Protein AF-A0AAX3SGS7-F1 (afdb_monomer_lite)

Structure (mmCIF, N/CA/C/O backbone):
data_AF-A0AAX3SGS7-F1
#
_entry.id   AF-A0AAX3SGS7-F1
#
loop_
_atom_site.group_PDB
_atom_site.id
_atom_site.type_symbol
_atom_site.label_atom_id
_atom_site.label_alt_id
_atom_site.label_comp_id
_atom_site.label_asym_id
_atom_site.label_entity_id
_atom_site.label_seq_id
_atom_site.pdbx_PDB_ins_code
_atom_site.Cartn_x
_atom_site.Cartn_y
_atom_site.Cartn_z
_atom_site.occupancy
_atom_site.B_iso_or_equiv
_atom_site.auth_seq_id
_atom_site.auth_comp_id
_atom_site.auth_asym_id
_atom_site.auth_atom_id
_atom_site.pdbx_PDB_model_num
ATOM 1 N N . MET A 1 1 ? 0.327 -8.317 27.142 1.00 93.19 1 MET A N 1
ATOM 2 C CA . MET A 1 1 ? 0.157 -9.454 26.222 1.00 93.19 1 MET A CA 1
ATOM 3 C C . MET A 1 1 ? -1.327 -9.717 26.013 1.00 93.19 1 MET A C 1
ATOM 5 O O . MET A 1 1 ? -2.068 -9.677 26.991 1.00 93.19 1 MET A O 1
ATOM 9 N N . LEU A 1 2 ? -1.772 -9.932 24.774 1.00 95.19 2 LEU A N 1
ATOM 10 C CA . LEU A 1 2 ? -3.127 -10.397 24.475 1.00 95.19 2 LEU A CA 1
ATOM 11 C C . LEU A 1 2 ? -3.273 -11.885 24.797 1.00 95.19 2 LEU A C 1
ATOM 13 O O . LEU A 1 2 ? -2.356 -12.669 24.582 1.00 95.19 2 LEU A O 1
ATOM 17 N N . THR A 1 3 ? -4.451 -12.265 25.277 1.00 96.00 3 THR A N 1
ATOM 18 C CA . THR A 1 3 ? -4.826 -13.665 25.531 1.00 96.00 3 THR A CA 1
ATOM 19 C C . THR A 1 3 ? -5.846 -14.197 24.522 1.00 96.00 3 THR A C 1
ATOM 21 O O . THR A 1 3 ? -6.147 -15.385 24.538 1.00 96.00 3 THR A O 1
ATOM 24 N N . ALA A 1 4 ? -6.357 -13.333 23.641 1.00 94.88 4 ALA A N 1
ATOM 25 C CA . ALA A 1 4 ? -7.251 -13.654 22.535 1.00 94.88 4 ALA A CA 1
ATOM 26 C C . ALA A 1 4 ? -7.107 -12.599 21.423 1.00 94.88 4 ALA A C 1
ATOM 28 O O . ALA A 1 4 ? -6.619 -11.490 21.673 1.00 94.88 4 ALA A O 1
ATOM 29 N N . ALA A 1 5 ? -7.574 -12.925 20.214 1.00 93.38 5 ALA A N 1
ATOM 30 C CA . ALA A 1 5 ? -7.640 -11.974 19.108 1.00 93.38 5 ALA A CA 1
ATOM 31 C C . ALA A 1 5 ? -8.484 -10.743 19.479 1.00 93.38 5 ALA A C 1
ATOM 33 O O . ALA A 1 5 ? -9.461 -10.838 20.227 1.00 93.38 5 ALA A O 1
ATOM 34 N N . ARG A 1 6 ? -8.109 -9.574 18.951 1.00 97.81 6 ARG A N 1
ATOM 35 C CA . ARG A 1 6 ? -8.775 -8.303 19.251 1.00 97.81 6 ARG A CA 1
ATOM 36 C C . ARG A 1 6 ? -9.123 -7.561 17.972 1.00 97.81 6 ARG A C 1
ATOM 38 O O . ARG A 1 6 ? -8.292 -7.462 17.075 1.00 97.81 6 ARG A O 1
ATOM 45 N N . THR A 1 7 ? -10.327 -6.999 17.947 1.00 98.62 7 THR A N 1
ATOM 46 C CA . THR A 1 7 ? -10.784 -6.114 16.877 1.00 98.62 7 THR A CA 1
ATOM 47 C C . THR A 1 7 ? -10.984 -4.712 17.429 1.00 98.62 7 THR A C 1
ATOM 49 O O . THR A 1 7 ? -11.647 -4.543 18.452 1.00 98.62 7 THR A O 1
ATOM 52 N N . TYR A 1 8 ? -10.410 -3.727 16.747 1.00 98.75 8 TYR A N 1
ATOM 53 C CA . TYR A 1 8 ? -10.694 -2.314 16.930 1.00 98.75 8 TYR A CA 1
ATOM 54 C C . TYR A 1 8 ? -11.493 -1.795 15.737 1.00 98.75 8 TYR A C 1
ATOM 56 O O . TYR A 1 8 ? -11.228 -2.171 14.599 1.00 98.75 8 TYR A O 1
ATOM 64 N N . TYR A 1 9 ? -12.458 -0.924 15.996 1.00 98.88 9 TYR A N 1
ATOM 65 C CA . TYR A 1 9 ? -13.290 -0.288 14.985 1.00 98.88 9 TYR A CA 1
ATOM 66 C C . TYR A 1 9 ? -12.895 1.176 14.834 1.00 98.88 9 TYR A C 1
ATOM 68 O O . TYR A 1 9 ? -12.703 1.873 15.837 1.00 98.88 9 TYR A O 1
ATOM 76 N N . VAL A 1 10 ? -12.821 1.644 13.589 1.00 98.88 10 VAL A N 1
ATOM 77 C CA . VAL A 1 10 ? -12.605 3.057 13.255 1.00 98.88 10 VAL A CA 1
ATOM 78 C C . VAL A 1 10 ? -13.753 3.530 12.386 1.00 98.88 10 VAL A C 1
ATOM 80 O O . VAL A 1 10 ? -14.078 2.900 11.379 1.00 98.88 10 VAL A O 1
ATOM 83 N N . ARG A 1 11 ? -14.370 4.649 12.751 1.00 98.75 11 ARG A N 1
ATOM 84 C CA . ARG A 1 11 ? -15.503 5.234 12.031 1.00 98.75 11 ARG A CA 1
ATOM 85 C C . ARG A 1 11 ? -15.343 6.743 11.950 1.00 98.75 11 ARG A C 1
ATOM 87 O O . ARG A 1 11 ? -14.922 7.373 12.914 1.00 98.75 11 ARG A O 1
ATOM 94 N N . THR A 1 12 ? -15.748 7.338 10.836 1.00 98.44 12 THR A N 1
ATOM 95 C CA . THR A 1 12 ? -15.698 8.798 10.641 1.00 98.44 12 THR A CA 1
ATOM 96 C C . THR A 1 12 ? -16.608 9.569 11.609 1.00 98.44 12 THR A C 1
ATOM 98 O O . THR A 1 12 ? -16.324 10.723 11.933 1.00 98.44 12 THR A O 1
ATOM 101 N N . ASP A 1 13 ? -17.658 8.919 12.121 1.00 98.38 13 ASP A N 1
ATOM 102 C CA . ASP A 1 13 ? -18.579 9.417 13.153 1.00 98.38 13 ASP A CA 1
ATOM 103 C C . ASP A 1 13 ? -18.180 9.019 14.593 1.00 98.38 13 ASP A C 1
ATOM 105 O O . ASP A 1 13 ? -18.944 9.257 15.528 1.00 98.38 13 ASP A O 1
ATOM 109 N N . GLY A 1 14 ? -17.002 8.408 14.782 1.00 98.44 14 GLY A N 1
ATOM 110 C CA . GLY A 1 14 ? -16.474 7.987 16.082 1.00 98.44 14 GLY A CA 1
ATOM 111 C C . GLY A 1 14 ? -15.819 9.108 16.901 1.00 98.44 14 GLY A C 1
ATOM 112 O O . GLY A 1 14 ? -15.871 10.292 16.556 1.00 98.44 14 GLY A O 1
ATOM 113 N N . SER A 1 15 ? -15.134 8.723 17.983 1.00 98.62 15 SER A N 1
ATOM 114 C CA . SER A 1 15 ? -14.320 9.619 18.819 1.00 98.62 15 SER A CA 1
ATOM 115 C C . SER A 1 15 ? -13.035 8.932 19.280 1.00 98.62 15 SER A C 1
ATOM 117 O O . SER A 1 15 ? -13.053 7.774 19.688 1.00 98.62 15 SER A O 1
ATOM 119 N N . ASP A 1 16 ? -11.918 9.658 19.311 1.00 98.56 16 ASP A N 1
ATOM 120 C CA . ASP A 1 16 ? -10.636 9.131 19.809 1.00 98.56 16 ASP A CA 1
ATOM 121 C C . ASP A 1 16 ? -10.580 8.991 21.340 1.00 98.56 16 ASP A C 1
ATOM 123 O O . ASP A 1 16 ? -9.649 8.386 21.884 1.00 98.56 16 ASP A O 1
ATOM 127 N N . SER A 1 17 ? -11.612 9.493 22.027 1.00 98.25 17 SER A N 1
ATOM 128 C CA . SER A 1 17 ? -11.883 9.214 23.439 1.00 98.25 17 SER A CA 1
ATOM 129 C C . SER A 1 17 ? -12.552 7.855 23.677 1.00 98.25 17 SER A C 1
ATOM 131 O O . SER A 1 17 ? -12.667 7.440 24.828 1.00 98.25 17 SER A O 1
ATOM 133 N N . ASN A 1 18 ? -13.034 7.178 22.629 1.00 98.62 18 ASN A N 1
ATOM 134 C CA . ASN A 1 18 ? -13.674 5.870 22.753 1.00 98.62 18 ASN A CA 1
ATOM 135 C C . ASN A 1 18 ? -12.634 4.761 22.967 1.00 98.62 18 ASN A C 1
ATOM 137 O O . ASN A 1 18 ? -11.428 4.973 22.878 1.00 98.62 18 ASN A O 1
ATOM 141 N N . THR A 1 19 ? -13.103 3.544 23.242 1.00 98.19 19 THR A N 1
ATOM 142 C CA . THR A 1 19 ? -12.228 2.373 23.430 1.00 98.19 19 THR A CA 1
ATOM 143 C C . THR A 1 19 ? -11.854 1.679 22.121 1.00 98.19 19 THR A C 1
ATOM 145 O O . THR A 1 19 ? -10.936 0.859 22.105 1.00 98.19 19 THR A O 1
ATOM 148 N N . GLY A 1 20 ? -12.596 1.948 21.045 1.00 98.50 20 GLY A N 1
ATOM 149 C CA . GLY A 1 20 ? -12.478 1.265 19.762 1.00 98.50 20 GLY A CA 1
ATOM 150 C C . GLY A 1 20 ? -13.051 -0.150 19.747 1.00 98.50 20 GLY A C 1
ATOM 151 O O . GLY A 1 20 ? -12.922 -0.823 18.737 1.00 98.50 20 GLY A O 1
ATOM 152 N N . LEU A 1 21 ? -13.657 -0.642 20.832 1.00 98.25 21 LEU A N 1
ATOM 153 C CA . LEU A 1 21 ? -14.044 -2.058 20.962 1.00 98.25 21 LEU A CA 1
ATOM 154 C C . LEU A 1 21 ? -15.476 -2.369 20.499 1.00 98.25 21 LEU A C 1
ATOM 156 O O . LEU A 1 21 ? -15.902 -3.520 20.562 1.00 98.25 21 LEU A O 1
ATOM 160 N N . SER A 1 22 ? -16.225 -1.368 20.033 1.00 98.44 22 SER A N 1
ATOM 161 C CA . SER A 1 22 ? -17.587 -1.544 19.520 1.00 98.44 22 SER A CA 1
ATOM 162 C C . SER A 1 22 ? -17.783 -0.790 18.207 1.00 98.44 22 SER A C 1
ATOM 164 O O . SER A 1 22 ? -17.313 0.338 18.058 1.00 98.44 22 SER A O 1
ATOM 166 N N . ASN A 1 23 ? -18.489 -1.408 17.257 1.00 98.38 23 ASN A N 1
ATOM 167 C CA . ASN A 1 23 ? -18.774 -0.836 15.940 1.00 98.38 23 ASN A CA 1
ATOM 168 C C . ASN A 1 23 ? -19.968 0.131 15.984 1.00 98.38 23 ASN A C 1
ATOM 170 O O . ASN A 1 23 ? -21.005 -0.095 15.363 1.00 98.38 23 ASN A O 1
ATOM 174 N N . THR A 1 24 ? -19.839 1.203 16.756 1.00 98.50 24 THR A N 1
ATOM 175 C CA . THR A 1 24 ? -20.840 2.269 16.870 1.00 98.50 24 THR A CA 1
ATOM 176 C C . THR A 1 24 ? -20.137 3.618 16.976 1.00 98.50 24 THR A C 1
ATOM 178 O O . THR A 1 24 ? -18.969 3.674 17.361 1.00 98.50 24 THR A O 1
ATOM 181 N N . ALA A 1 25 ? -20.837 4.719 16.690 1.00 98.31 25 ALA A N 1
ATOM 182 C CA . ALA A 1 25 ? -20.293 6.072 16.868 1.00 98.31 25 ALA A CA 1
ATOM 183 C C . ALA A 1 25 ? -19.775 6.316 18.306 1.00 98.31 25 ALA A C 1
ATOM 185 O O . ALA A 1 25 ? -18.718 6.903 18.514 1.00 98.31 25 ALA A O 1
ATOM 186 N N . GLY A 1 26 ? -20.477 5.788 19.318 1.00 98.31 26 GLY A N 1
ATOM 187 C CA . GLY A 1 26 ? -20.069 5.884 20.726 1.00 98.31 26 GLY A CA 1
ATOM 188 C C . GLY A 1 26 ? -18.992 4.882 21.167 1.00 98.31 26 GLY A C 1
ATOM 189 O O . GLY A 1 26 ? -18.587 4.909 22.325 1.00 98.31 26 GLY A O 1
ATOM 190 N N . GLY A 1 27 ? -18.558 3.970 20.291 1.00 98.25 27 GLY A N 1
ATOM 191 C CA . GLY A 1 27 ? -17.635 2.883 20.629 1.00 98.25 27 GLY A CA 1
ATOM 192 C C . GLY A 1 27 ? -16.352 2.840 19.802 1.00 98.25 27 GLY A C 1
ATOM 193 O O . GLY A 1 27 ? -15.327 2.385 20.309 1.00 98.25 27 GLY A O 1
ATOM 194 N N . ALA A 1 28 ? -16.387 3.317 18.559 1.00 98.81 28 ALA A N 1
ATOM 195 C CA . ALA A 1 28 ? -15.273 3.266 17.618 1.00 98.81 28 ALA A CA 1
ATOM 196 C C . ALA A 1 28 ? -14.327 4.463 17.774 1.00 98.81 28 ALA A C 1
ATOM 198 O O . ALA A 1 28 ? -14.763 5.560 18.132 1.00 98.81 28 ALA A O 1
ATOM 199 N N . PHE A 1 29 ? -13.050 4.272 17.447 1.00 98.88 29 PHE A N 1
ATOM 200 C CA . PHE A 1 29 ? -12.126 5.394 17.272 1.00 98.88 29 PHE A CA 1
ATOM 201 C C . PHE A 1 29 ? -12.530 6.242 16.067 1.00 98.88 29 PHE A C 1
ATOM 203 O O . PHE A 1 29 ? -13.192 5.746 15.150 1.00 98.88 29 PHE A O 1
ATOM 210 N N . LYS A 1 30 ? -12.117 7.511 16.055 1.00 98.62 30 LYS A N 1
ATOM 211 C CA . LYS A 1 30 ? -12.349 8.397 14.913 1.00 98.62 30 LYS A CA 1
ATOM 212 C C . LYS A 1 30 ? -11.231 8.292 13.882 1.00 98.62 30 LYS A C 1
ATOM 214 O O . LYS A 1 30 ? -11.509 8.301 12.686 1.00 98.62 30 LYS A O 1
ATOM 219 N N . THR A 1 31 ? -9.987 8.206 14.346 1.00 98.56 31 THR A N 1
ATOM 220 C CA . THR A 1 31 ? -8.793 8.300 13.498 1.00 98.56 31 THR A CA 1
ATOM 221 C C . THR A 1 31 ? -8.029 6.979 13.409 1.00 98.56 31 THR A C 1
ATOM 223 O O . THR A 1 31 ? -8.005 6.165 14.339 1.00 98.56 31 THR A O 1
ATOM 226 N N . LEU A 1 32 ? -7.378 6.764 12.266 1.00 98.56 32 LEU A N 1
ATOM 227 C CA . LEU A 1 32 ? -6.428 5.679 12.031 1.00 98.56 32 LEU A CA 1
ATOM 228 C C . LEU A 1 32 ? -5.188 5.855 12.917 1.00 98.56 32 LEU A C 1
ATOM 230 O O . LEU A 1 32 ? -4.691 4.879 13.486 1.00 98.56 32 LEU A O 1
ATOM 234 N N . GLN A 1 33 ? -4.721 7.097 13.085 1.00 98.12 33 GLN A N 1
ATOM 235 C CA . GLN A 1 33 ? -3.571 7.396 13.940 1.00 98.12 33 GLN A CA 1
ATOM 236 C C . GLN A 1 33 ? -3.828 6.994 15.397 1.00 98.12 33 GLN A C 1
ATOM 238 O O . GLN A 1 33 ? -2.957 6.389 16.028 1.00 98.12 33 GLN A O 1
ATOM 243 N N . ARG A 1 34 ? -5.037 7.238 15.921 1.00 98.44 34 ARG A N 1
ATOM 244 C CA . ARG A 1 34 ? -5.393 6.825 17.282 1.00 98.44 34 ARG A CA 1
ATOM 245 C C . ARG A 1 34 ? -5.301 5.316 17.472 1.00 98.44 34 ARG A C 1
ATOM 247 O O . ARG A 1 34 ? -4.827 4.852 18.509 1.00 98.44 34 ARG A O 1
ATOM 254 N N . VAL A 1 35 ? -5.714 4.534 16.476 1.00 97.81 35 VAL A N 1
ATOM 255 C CA . VAL A 1 35 ? -5.548 3.077 16.526 1.00 97.81 35 VAL A CA 1
ATOM 256 C C . VAL A 1 35 ? -4.079 2.690 16.593 1.00 97.81 35 VAL A C 1
ATOM 258 O O . VAL A 1 35 ? -3.728 1.852 17.420 1.00 97.81 35 VAL A O 1
ATOM 261 N N . ALA A 1 36 ? -3.218 3.291 15.769 1.00 98.12 36 ALA A N 1
ATOM 262 C CA . ALA A 1 36 ? -1.788 2.994 15.802 1.00 98.12 36 ALA A CA 1
ATOM 263 C C . ALA A 1 36 ? -1.186 3.259 17.194 1.00 98.12 36 ALA A C 1
ATOM 265 O O . ALA A 1 36 ? -0.490 2.396 17.726 1.00 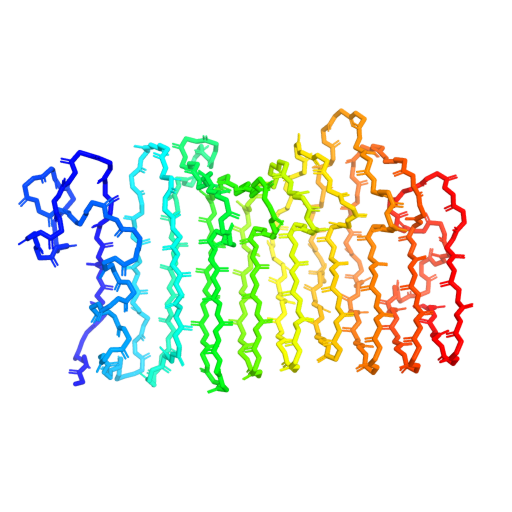98.12 36 ALA A O 1
ATOM 266 N N . GLU A 1 37 ? -1.525 4.380 17.834 1.00 98.19 37 GLU A N 1
ATOM 267 C CA . GLU A 1 37 ? -1.076 4.715 19.197 1.00 98.19 37 GLU A CA 1
ATOM 268 C C . GLU A 1 37 ? -1.497 3.684 20.250 1.00 98.19 37 GLU A C 1
ATOM 270 O O . GLU A 1 37 ? -0.738 3.398 21.175 1.00 98.19 37 GLU A O 1
ATOM 275 N N . ILE A 1 38 ? -2.702 3.122 20.117 1.00 97.81 38 ILE A N 1
ATOM 276 C CA . ILE A 1 38 ? -3.226 2.103 21.034 1.00 97.81 38 ILE A CA 1
ATOM 277 C C . ILE A 1 38 ? -2.617 0.729 20.758 1.00 97.81 38 ILE A C 1
ATOM 279 O O . ILE A 1 38 ? -2.347 -0.021 21.693 1.00 97.81 38 ILE A O 1
ATOM 283 N N . VAL A 1 39 ? -2.402 0.391 19.489 1.00 97.25 39 VAL A N 1
ATOM 284 C CA . VAL A 1 39 ? -1.954 -0.935 19.054 1.00 97.25 39 VAL A CA 1
ATOM 285 C C . VAL A 1 39 ? -0.453 -1.124 19.241 1.00 97.25 39 VAL A C 1
ATOM 287 O O . VAL A 1 39 ? -0.036 -2.147 19.778 1.00 97.25 39 VAL A O 1
ATOM 290 N N . VAL A 1 40 ? 0.361 -0.139 18.860 1.00 97.44 40 VAL A N 1
ATOM 291 C CA . VAL A 1 40 ? 1.831 -0.193 18.925 1.00 97.44 40 VAL A CA 1
ATOM 292 C C . VAL A 1 40 ? 2.389 -0.659 20.284 1.00 97.44 40 VAL A C 1
ATOM 294 O O . VAL A 1 40 ? 3.312 -1.473 20.277 1.00 97.44 40 VAL A O 1
ATOM 297 N N . PRO A 1 41 ? 1.904 -0.208 21.459 1.00 97.06 41 PRO A N 1
ATOM 298 C CA . PRO A 1 41 ? 2.450 -0.648 22.747 1.00 97.06 41 PRO A CA 1
ATOM 299 C C . PRO A 1 41 ? 2.010 -2.056 23.189 1.00 97.06 41 PRO A C 1
ATOM 301 O O . PRO A 1 41 ? 2.540 -2.560 24.181 1.00 97.06 41 PRO A O 1
ATOM 304 N N . ILE A 1 42 ? 1.061 -2.700 22.505 1.00 97.19 42 ILE A N 1
ATOM 305 C CA . ILE A 1 42 ? 0.528 -4.009 22.902 1.00 97.19 42 ILE A CA 1
ATOM 306 C C . ILE A 1 42 ? 1.502 -5.123 22.490 1.00 97.19 42 ILE A C 1
ATOM 308 O O . ILE A 1 42 ? 2.012 -5.148 21.377 1.00 97.19 42 ILE A O 1
ATOM 312 N N . ASP A 1 43 ? 1.718 -6.089 23.382 1.00 97.31 43 ASP A N 1
ATOM 313 C CA . ASP A 1 43 ? 2.245 -7.410 23.018 1.00 97.31 43 ASP A CA 1
ATOM 314 C C . ASP A 1 43 ? 1.088 -8.286 22.534 1.00 97.31 43 ASP A C 1
ATOM 316 O O . ASP A 1 43 ? 0.142 -8.527 23.294 1.00 97.31 43 ASP A O 1
ATOM 320 N N . PHE A 1 44 ? 1.133 -8.729 21.281 1.00 96.50 44 PHE A N 1
ATOM 321 C CA . PHE A 1 44 ? 0.003 -9.384 20.635 1.00 96.50 44 PHE A CA 1
ATOM 322 C C . PHE A 1 44 ? -0.093 -10.862 21.022 1.00 96.50 44 PHE A C 1
ATOM 324 O O . PHE A 1 44 ? -1.111 -11.476 20.725 1.00 96.50 44 PHE A O 1
ATOM 331 N N . GLY A 1 45 ? 0.904 -11.440 21.707 1.00 96.44 45 GLY A N 1
ATOM 332 C CA . GLY A 1 45 ? 0.831 -12.809 22.233 1.00 96.44 45 GLY A CA 1
ATOM 333 C C . GLY A 1 45 ? 0.601 -13.893 21.170 1.00 96.44 45 GLY A C 1
ATOM 334 O O . GLY A 1 45 ? -0.040 -14.898 21.453 1.00 96.44 45 GLY A O 1
ATOM 335 N N . GLY A 1 46 ? 1.065 -13.674 19.939 1.00 95.81 46 GLY A N 1
ATOM 336 C CA . GLY A 1 46 ? 0.849 -14.544 18.778 1.00 95.81 46 GLY A CA 1
ATOM 337 C C . GLY A 1 46 ? -0.420 -14.233 17.978 1.00 95.81 46 GLY A C 1
ATOM 338 O O . GLY A 1 46 ? -0.617 -14.799 16.903 1.00 95.81 46 GLY A O 1
ATOM 339 N N . TYR A 1 47 ? -1.283 -13.338 18.463 1.00 97.69 47 TYR A N 1
ATOM 340 C CA . TYR A 1 47 ? -2.546 -13.007 17.811 1.00 97.69 47 TYR A CA 1
ATOM 341 C C . TYR A 1 47 ? -2.401 -11.913 16.746 1.00 97.69 47 TYR A C 1
ATOM 343 O O . TYR A 1 47 ? -1.466 -11.113 16.730 1.00 97.69 47 TYR A O 1
ATOM 351 N N . THR A 1 48 ? -3.387 -11.854 15.852 1.00 97.25 48 THR A N 1
ATOM 352 C CA . THR A 1 48 ? -3.576 -10.720 14.940 1.00 97.25 48 THR A CA 1
ATOM 353 C C . THR A 1 48 ? -4.536 -9.717 15.569 1.00 97.25 48 THR A C 1
ATOM 355 O O . THR A 1 48 ? -5.612 -10.098 16.041 1.00 97.25 48 THR A O 1
ATOM 358 N N . ILE A 1 49 ? -4.168 -8.435 15.552 1.00 98.50 49 ILE A N 1
ATOM 359 C CA . ILE A 1 49 ? -5.102 -7.346 15.847 1.00 98.50 49 ILE A CA 1
ATOM 360 C C . ILE A 1 49 ? -5.770 -6.924 14.541 1.00 98.50 49 ILE A C 1
ATOM 362 O O . ILE A 1 49 ? -5.090 -6.546 13.588 1.00 98.50 49 ILE A O 1
ATOM 366 N N . THR A 1 50 ? -7.098 -6.973 14.511 1.00 98.75 50 THR A N 1
ATOM 367 C CA . THR A 1 50 ? -7.899 -6.502 13.376 1.00 98.75 50 THR A CA 1
ATOM 368 C C . THR A 1 50 ? -8.328 -5.058 13.611 1.00 98.75 50 THR A C 1
ATOM 370 O O . THR A 1 50 ? -8.781 -4.711 14.698 1.00 98.75 50 THR A O 1
ATOM 373 N N . VAL A 1 51 ? -8.203 -4.213 12.596 1.00 98.81 51 VAL A N 1
ATOM 374 C CA . VAL A 1 51 ? -8.682 -2.832 12.570 1.00 98.81 51 VAL A CA 1
ATOM 375 C C . VAL A 1 51 ? -9.738 -2.749 11.477 1.00 98.81 51 VAL A C 1
ATOM 377 O O . VAL A 1 51 ? -9.412 -2.685 10.294 1.00 98.81 51 VAL A O 1
ATOM 380 N N . GLN A 1 52 ? -11.006 -2.802 11.870 1.00 98.88 52 GLN A N 1
ATOM 381 C CA . GLN A 1 52 ? -12.135 -2.743 10.952 1.00 98.88 52 GLN A CA 1
ATOM 382 C C . GLN A 1 52 ? -12.530 -1.286 10.713 1.00 98.88 52 GLN A C 1
ATOM 384 O O . GLN A 1 52 ? -12.947 -0.581 11.637 1.00 98.88 52 GLN A O 1
ATOM 389 N N . LEU A 1 53 ? -12.431 -0.850 9.463 1.00 98.88 53 LEU A N 1
ATOM 390 C CA . LEU A 1 53 ? -12.894 0.459 9.025 1.00 98.88 53 LEU A CA 1
ATOM 391 C C . LEU A 1 53 ? -14.359 0.354 8.595 1.00 98.88 53 LEU A C 1
ATOM 393 O O . LEU A 1 53 ? -14.749 -0.617 7.940 1.00 98.88 53 LEU A O 1
ATOM 397 N N . ALA A 1 54 ? -15.173 1.329 8.987 1.00 98.75 54 ALA A N 1
ATOM 398 C CA . ALA A 1 54 ? -16.504 1.506 8.419 1.00 98.75 54 ALA A CA 1
ATOM 399 C C . ALA A 1 54 ? -16.437 2.311 7.116 1.00 98.75 54 ALA A C 1
ATOM 401 O O . ALA A 1 54 ? -15.438 2.964 6.820 1.00 98.75 54 ALA A O 1
ATOM 402 N N . ASP A 1 55 ? -17.525 2.282 6.353 1.00 98.81 55 ASP A N 1
ATOM 403 C CA . ASP A 1 55 ? -17.666 3.113 5.161 1.00 98.81 55 ASP A CA 1
ATOM 404 C C . ASP A 1 55 ? -17.494 4.597 5.520 1.00 98.81 55 ASP A C 1
ATOM 406 O O . ASP A 1 55 ? -18.065 5.106 6.491 1.00 98.81 55 ASP A O 1
ATOM 410 N N . GLY A 1 56 ? -16.685 5.293 4.730 1.00 98.62 56 GLY A N 1
ATOM 411 C CA . GLY A 1 56 ? -16.322 6.677 4.966 1.00 98.62 56 GLY A CA 1
ATOM 412 C C . GLY A 1 56 ? -15.013 7.073 4.294 1.00 98.62 56 GLY A C 1
ATOM 413 O O . GLY A 1 56 ? -14.243 6.241 3.808 1.00 98.62 56 GLY A O 1
ATOM 414 N N . THR A 1 57 ? -14.765 8.380 4.304 1.00 98.69 57 THR A N 1
ATOM 415 C CA . THR A 1 57 ? -13.507 8.971 3.847 1.00 98.69 57 THR A CA 1
ATOM 416 C C . THR A 1 57 ? -12.679 9.393 5.053 1.00 98.69 57 THR A C 1
ATOM 418 O O . THR A 1 57 ? -13.058 10.304 5.789 1.00 98.69 57 THR A O 1
ATOM 421 N N . TYR A 1 58 ? -11.540 8.738 5.234 1.00 98.81 58 TYR A N 1
ATOM 422 C CA . TYR A 1 58 ? -10.549 9.012 6.265 1.00 98.81 58 TYR A CA 1
ATOM 423 C C . TYR A 1 58 ? -9.472 9.924 5.685 1.00 98.81 58 TYR A C 1
ATOM 425 O O . TYR A 1 58 ? -8.846 9.596 4.676 1.00 98.81 58 TYR A O 1
ATOM 433 N N . THR A 1 59 ? -9.276 11.088 6.300 1.00 98.38 59 THR A N 1
ATOM 434 C CA . THR A 1 59 ? -8.321 12.105 5.825 1.00 98.38 59 THR A CA 1
ATOM 435 C C . THR A 1 59 ? -7.005 12.114 6.598 1.00 98.38 59 THR A C 1
ATOM 437 O O . THR A 1 59 ? -6.134 12.948 6.350 1.00 98.38 59 THR A O 1
ATOM 440 N N . ASP A 1 60 ? -6.854 11.199 7.549 1.00 98.31 60 ASP A N 1
ATOM 441 C CA . ASP A 1 60 ? -5.645 10.982 8.326 1.00 98.31 60 ASP A CA 1
ATOM 442 C C . ASP A 1 60 ? -4.865 9.751 7.830 1.00 98.31 60 ASP A C 1
ATOM 444 O O . ASP A 1 60 ? -5.214 9.115 6.835 1.00 98.31 60 ASP A O 1
ATOM 448 N N . SER A 1 61 ? -3.755 9.461 8.502 1.00 98.12 61 SER A N 1
ATOM 449 C CA . SER A 1 61 ? -2.836 8.368 8.174 1.00 98.12 61 SER A CA 1
ATOM 450 C C . SER A 1 61 ? -2.522 7.559 9.423 1.00 98.12 61 SER A C 1
ATOM 452 O O . SER A 1 61 ? -2.769 8.031 10.530 1.00 98.12 61 SER A O 1
ATOM 454 N N . ALA A 1 62 ? -1.936 6.373 9.262 1.00 98.50 62 ALA A N 1
ATOM 455 C CA . ALA A 1 62 ? -1.391 5.616 10.384 1.00 98.50 62 ALA A CA 1
ATOM 456 C C . ALA A 1 62 ? 0.054 5.184 10.141 1.00 98.50 62 ALA A C 1
ATOM 458 O O . ALA A 1 62 ? 0.412 4.709 9.059 1.00 98.50 62 ALA A O 1
ATOM 459 N N . VAL A 1 63 ? 0.866 5.287 11.195 1.00 98.56 63 VAL A N 1
ATOM 460 C CA . VAL A 1 63 ? 2.236 4.769 11.232 1.00 98.56 63 VAL A CA 1
ATOM 461 C C . VAL A 1 63 ? 2.351 3.713 12.325 1.00 98.56 63 VAL A C 1
ATOM 463 O O . VAL A 1 63 ? 2.258 4.018 13.513 1.00 98.56 63 VAL A O 1
ATOM 466 N N . PHE A 1 64 ? 2.610 2.471 11.929 1.00 98.62 64 PHE A N 1
ATOM 467 C CA . PHE A 1 64 ? 2.921 1.380 12.848 1.00 98.62 64 PHE A CA 1
ATOM 468 C C . PHE A 1 64 ? 4.437 1.234 12.929 1.00 98.62 64 PHE A C 1
ATOM 470 O O . PHE A 1 64 ? 5.092 0.990 11.919 1.00 98.62 64 PHE A O 1
ATOM 477 N N . THR A 1 65 ? 5.001 1.413 14.123 1.00 98.19 65 THR A N 1
ATOM 478 C CA . THR A 1 65 ? 6.459 1.382 14.349 1.00 98.19 65 THR A CA 1
ATOM 479 C C . THR A 1 65 ? 6.970 0.055 14.913 1.00 98.19 65 THR A C 1
ATOM 481 O O . THR A 1 65 ? 8.178 -0.152 15.005 1.00 98.19 65 THR A O 1
ATOM 484 N N . LYS A 1 66 ? 6.052 -0.820 15.336 1.00 96.94 66 LYS A N 1
ATOM 485 C CA . LYS A 1 66 ? 6.308 -2.200 15.765 1.00 96.94 66 LYS A CA 1
ATOM 486 C C . LYS A 1 66 ? 5.011 -3.001 15.805 1.00 96.94 66 LYS A C 1
ATOM 488 O O . LYS A 1 66 ? 3.943 -2.449 16.073 1.00 96.94 66 LYS A O 1
ATOM 493 N N . THR A 1 67 ? 5.134 -4.312 15.635 1.00 96.38 67 THR A N 1
ATOM 494 C CA . THR A 1 67 ? 4.105 -5.308 15.965 1.00 96.38 67 THR A CA 1
ATOM 495 C C . THR A 1 67 ? 4.745 -6.398 16.812 1.00 96.38 67 THR A C 1
ATOM 497 O O . THR A 1 67 ? 5.472 -7.254 16.312 1.00 96.38 67 THR A O 1
ATOM 500 N N . LEU A 1 68 ? 4.544 -6.339 18.127 1.00 95.31 68 LEU A N 1
ATOM 501 C CA . LEU A 1 68 ? 5.207 -7.259 19.047 1.00 95.31 68 LEU A CA 1
ATOM 502 C C . LEU A 1 68 ? 4.470 -8.604 19.065 1.00 95.31 68 LEU A C 1
ATOM 504 O O . LEU A 1 68 ? 3.308 -8.655 19.454 1.00 95.31 68 LEU A O 1
ATOM 508 N N . ASN A 1 69 ? 5.156 -9.682 18.667 1.00 94.81 69 ASN A N 1
ATOM 509 C CA . ASN A 1 69 ? 4.636 -11.057 18.649 1.00 94.81 69 ASN A CA 1
ATOM 510 C C . ASN A 1 69 ? 3.310 -11.215 17.884 1.00 94.81 69 ASN A C 1
ATOM 512 O O . ASN A 1 69 ? 2.399 -11.889 18.355 1.00 94.81 69 ASN A O 1
ATOM 516 N N . GLY A 1 70 ? 3.163 -10.588 16.722 1.00 95.62 70 GLY A N 1
ATOM 517 C CA . GLY A 1 70 ? 1.947 -10.705 15.921 1.00 95.62 70 GLY A CA 1
ATOM 518 C C . GLY A 1 70 ? 1.955 -9.755 14.735 1.00 95.62 70 GLY A C 1
ATOM 519 O O . GLY A 1 70 ? 3.006 -9.256 14.342 1.00 95.62 70 GLY A O 1
ATOM 520 N N . ARG A 1 71 ? 0.771 -9.501 14.177 1.00 96.94 71 ARG A N 1
ATOM 521 C CA . ARG A 1 71 ? 0.570 -8.593 13.039 1.00 96.94 71 ARG A CA 1
ATOM 522 C C . ARG A 1 71 ? -0.692 -7.754 13.196 1.00 96.94 71 ARG A C 1
ATOM 524 O O . ARG A 1 71 ? -1.595 -8.115 13.957 1.00 96.94 71 ARG A O 1
ATOM 531 N N . VAL A 1 72 ? -0.762 -6.656 12.451 1.00 98.62 72 VAL A N 1
ATOM 532 C CA . VAL A 1 72 ? -1.970 -5.828 12.321 1.00 98.62 72 VAL A CA 1
ATOM 533 C C . VAL A 1 72 ? -2.636 -6.109 10.980 1.00 98.62 72 VAL A C 1
ATOM 535 O O . VAL A 1 72 ? -1.968 -6.141 9.950 1.00 98.62 72 VAL A O 1
ATOM 538 N N . SER A 1 73 ? -3.955 -6.281 10.976 1.00 98.62 73 SER A N 1
ATOM 539 C CA . SER A 1 73 ? -4.763 -6.384 9.760 1.00 98.62 73 SER A CA 1
ATOM 540 C C . SER A 1 73 ? -5.778 -5.246 9.721 1.00 98.62 73 SER A C 1
ATOM 542 O O . SER A 1 73 ? -6.701 -5.212 10.526 1.00 98.62 73 SER A O 1
ATOM 544 N N . ILE A 1 74 ? -5.594 -4.301 8.804 1.00 98.88 74 ILE A N 1
ATOM 545 C CA . ILE A 1 74 ? -6.538 -3.221 8.517 1.00 98.88 74 ILE A CA 1
ATOM 546 C C . ILE A 1 74 ? -7.462 -3.693 7.400 1.00 98.88 74 ILE A C 1
ATOM 548 O O . ILE A 1 74 ? -7.007 -4.101 6.327 1.00 98.88 74 ILE A O 1
ATOM 552 N N . VAL A 1 75 ? -8.763 -3.648 7.660 1.00 98.88 75 VAL A N 1
ATOM 553 C CA . VAL A 1 75 ? -9.787 -4.216 6.787 1.00 98.88 75 VAL A CA 1
ATOM 554 C C . VAL A 1 75 ? -10.852 -3.164 6.519 1.00 98.88 75 VAL A C 1
ATOM 556 O O . VAL A 1 75 ? -11.470 -2.650 7.452 1.00 98.88 75 VAL A O 1
ATOM 559 N N . GLY A 1 76 ? -11.059 -2.842 5.246 1.00 98.81 76 GLY A N 1
ATOM 560 C CA . GLY A 1 76 ? -12.173 -2.024 4.782 1.00 98.81 76 GLY A CA 1
ATOM 561 C C . GLY A 1 76 ? -13.419 -2.858 4.486 1.00 98.81 76 GLY A C 1
ATOM 562 O O . GLY A 1 76 ? -13.776 -3.771 5.236 1.00 98.81 76 GLY A O 1
ATOM 563 N N . ASN A 1 77 ? -14.091 -2.547 3.380 1.00 98.38 77 ASN A N 1
ATOM 564 C CA . ASN A 1 77 ? -15.365 -3.151 3.007 1.00 98.38 77 ASN A CA 1
ATOM 565 C C . ASN A 1 77 ? -15.167 -4.212 1.916 1.00 98.38 77 ASN A C 1
ATOM 567 O O . ASN A 1 77 ? -14.799 -3.907 0.787 1.00 98.38 77 ASN A O 1
ATOM 571 N N . ALA A 1 78 ? -15.441 -5.475 2.252 1.00 95.56 78 ALA A N 1
ATOM 572 C CA . ALA A 1 78 ? -15.221 -6.611 1.355 1.00 95.56 78 ALA A CA 1
ATOM 573 C C . ALA A 1 78 ? -16.102 -6.618 0.100 1.00 95.56 78 ALA A C 1
ATOM 575 O O . ALA A 1 78 ? -15.676 -7.151 -0.920 1.00 95.56 78 ALA A O 1
ATOM 576 N N . SER A 1 79 ? -17.309 -6.061 0.182 1.00 96.69 79 SER A N 1
ATOM 577 C CA . SER A 1 79 ? -18.246 -6.014 -0.944 1.00 96.69 79 SER A CA 1
ATOM 578 C C . SER A 1 79 ? -18.016 -4.781 -1.812 1.00 96.69 79 SER A C 1
ATOM 580 O O . SER A 1 79 ? -18.188 -4.844 -3.026 1.00 96.69 79 SER A O 1
ATOM 582 N N . SER A 1 80 ? -17.604 -3.675 -1.185 1.00 97.56 80 SER A N 1
ATOM 583 C CA . SER A 1 80 ? -17.434 -2.376 -1.833 1.00 97.56 80 SER A CA 1
ATOM 584 C C . SER A 1 80 ? -16.183 -1.652 -1.317 1.00 97.56 80 SER A C 1
ATOM 586 O O . SER A 1 80 ? -16.317 -0.682 -0.568 1.00 97.56 80 SER A O 1
ATOM 588 N N . PRO A 1 81 ? -14.960 -2.060 -1.717 1.00 98.38 81 PRO A N 1
ATOM 589 C CA . PRO A 1 81 ? -13.720 -1.427 -1.250 1.00 98.38 81 PRO A CA 1
ATOM 590 C C . PRO A 1 81 ? -13.657 0.092 -1.473 1.00 98.38 81 PRO A C 1
ATOM 592 O O . PRO A 1 81 ? -13.030 0.808 -0.696 1.00 98.38 81 PRO A O 1
ATOM 595 N N . SER A 1 82 ? -14.347 0.601 -2.500 1.00 98.31 82 SER A N 1
ATOM 596 C CA . SER A 1 82 ? -14.461 2.035 -2.802 1.00 98.31 82 SER A CA 1
ATOM 597 C C . SER A 1 82 ? -15.235 2.842 -1.756 1.00 98.31 82 SER A C 1
ATOM 599 O O . SER A 1 82 ? -15.154 4.066 -1.766 1.00 98.31 82 SER A O 1
ATOM 601 N N . ASN A 1 83 ? -15.992 2.195 -0.863 1.00 98.69 83 ASN A N 1
ATOM 602 C CA . ASN A 1 83 ? -16.711 2.886 0.208 1.00 98.69 83 ASN A CA 1
ATOM 603 C C . ASN A 1 83 ? -15.811 3.227 1.403 1.00 98.69 83 ASN A C 1
ATOM 605 O O . ASN A 1 83 ? -16.201 4.039 2.238 1.00 98.69 83 ASN A O 1
ATOM 609 N N . VAL A 1 84 ? -14.624 2.621 1.496 1.00 98.88 84 VAL A N 1
ATOM 610 C CA . VAL A 1 84 ? -13.633 2.900 2.541 1.00 98.88 84 VAL A CA 1
ATOM 611 C C . VAL A 1 84 ? -12.442 3.582 1.884 1.00 98.88 84 VAL A C 1
ATOM 613 O O . VAL A 1 84 ? -11.559 2.923 1.336 1.00 98.88 84 VAL A O 1
ATOM 616 N N . VAL A 1 85 ? -12.427 4.913 1.916 1.00 98.88 85 VAL A N 1
ATOM 617 C CA . VAL A 1 85 ? -11.405 5.723 1.245 1.00 98.88 85 VAL A CA 1
ATOM 618 C C . VAL A 1 85 ? -10.439 6.291 2.277 1.00 98.88 85 VAL A C 1
ATOM 620 O O . VAL A 1 85 ? -10.847 7.051 3.147 1.00 98.88 85 VAL A O 1
ATOM 623 N N . ILE A 1 86 ? -9.148 5.994 2.155 1.00 98.88 86 ILE A N 1
ATOM 624 C CA . ILE A 1 86 ? -8.082 6.690 2.884 1.00 98.88 86 ILE A CA 1
ATOM 625 C C . ILE A 1 86 ? -7.453 7.696 1.921 1.00 98.88 86 ILE A C 1
ATOM 627 O O . ILE A 1 86 ? -6.786 7.314 0.960 1.00 98.88 86 ILE A O 1
ATOM 631 N N . SER A 1 87 ? -7.708 8.982 2.157 1.00 98.50 87 SER A N 1
ATOM 632 C CA . SER A 1 87 ? -7.323 10.093 1.286 1.00 98.50 87 SER A CA 1
ATOM 633 C C . SER A 1 87 ? -6.641 11.192 2.086 1.00 98.50 87 SER A C 1
ATOM 635 O O . SER A 1 87 ? -7.297 12.077 2.630 1.00 98.50 87 SER A O 1
ATOM 637 N N . THR A 1 88 ? -5.316 11.166 2.118 1.00 98.31 88 THR A N 1
ATOM 638 C CA . THR A 1 88 ? -4.502 12.057 2.956 1.00 98.31 88 THR A CA 1
ATOM 639 C C . THR A 1 88 ? -3.387 12.720 2.139 1.00 98.31 88 THR A C 1
ATOM 641 O O . THR A 1 88 ? -3.160 12.377 0.981 1.00 98.31 88 THR A O 1
ATOM 644 N N . SER A 1 89 ? -2.688 13.697 2.713 1.00 97.88 89 SER A N 1
ATOM 645 C CA . SER A 1 89 ? -1.442 14.223 2.142 1.00 97.88 89 SER A CA 1
ATOM 646 C C . SER A 1 89 ? -0.218 13.404 2.555 1.00 97.88 89 SER A C 1
ATOM 648 O O . SER A 1 89 ? 0.788 13.419 1.854 1.00 97.88 89 SER A O 1
ATOM 650 N N . ALA A 1 90 ? -0.298 12.656 3.656 1.00 97.94 90 ALA A N 1
ATOM 651 C CA . ALA A 1 90 ? 0.745 11.732 4.085 1.00 97.94 90 ALA A CA 1
ATOM 652 C C . ALA A 1 90 ? 0.647 10.392 3.337 1.00 97.94 90 ALA A C 1
ATOM 654 O O . ALA A 1 90 ? -0.153 10.233 2.409 1.00 97.94 90 ALA A O 1
ATOM 655 N N . SER A 1 91 ? 1.466 9.415 3.729 1.00 98.56 91 SER A N 1
ATOM 656 C CA . SER A 1 91 ? 1.261 8.050 3.256 1.00 98.56 91 SER A CA 1
ATOM 657 C C . SER A 1 91 ? 0.049 7.460 3.955 1.00 98.56 91 SER A C 1
ATOM 659 O O . SER A 1 91 ? -0.032 7.595 5.172 1.00 98.56 91 SER A O 1
ATOM 661 N N . CYS A 1 92 ? -0.874 6.809 3.237 1.00 98.75 92 CYS A N 1
ATOM 662 C CA . CYS A 1 92 ? -2.109 6.301 3.849 1.00 98.75 92 CYS A CA 1
ATOM 663 C C . CYS A 1 92 ? -1.790 5.403 5.051 1.00 98.75 92 CYS A C 1
ATOM 665 O O . CYS A 1 92 ? -2.242 5.681 6.159 1.00 98.75 92 CYS A O 1
ATOM 667 N N . ILE A 1 93 ? -0.958 4.376 4.836 1.00 98.88 93 ILE A N 1
ATOM 668 C CA . ILE A 1 93 ? -0.473 3.473 5.884 1.00 98.88 93 ILE A CA 1
ATOM 669 C C . ILE A 1 93 ? 1.036 3.278 5.734 1.00 98.88 93 ILE A C 1
ATOM 671 O O . ILE A 1 93 ? 1.527 2.913 4.663 1.00 98.88 93 ILE A O 1
ATOM 675 N N . THR A 1 94 ? 1.764 3.483 6.830 1.00 98.88 94 THR A N 1
ATOM 676 C CA . THR A 1 94 ? 3.206 3.233 6.915 1.00 98.88 94 THR A CA 1
ATOM 677 C C . THR A 1 94 ? 3.496 2.131 7.928 1.00 98.88 94 THR A C 1
ATOM 679 O O . THR A 1 94 ? 3.158 2.254 9.106 1.00 98.88 94 THR A O 1
ATOM 682 N N . SER A 1 95 ? 4.167 1.076 7.478 1.00 98.81 95 SER A N 1
ATOM 683 C CA . SER A 1 95 ? 4.825 0.082 8.324 1.00 98.81 95 SER A CA 1
ATOM 684 C C . SER A 1 95 ? 6.302 0.460 8.439 1.00 98.81 95 SER A C 1
ATOM 686 O O . SER A 1 95 ? 6.986 0.622 7.426 1.00 98.81 95 SER A O 1
ATOM 688 N N . SER A 1 96 ? 6.796 0.671 9.656 1.00 98.44 96 SER A N 1
ATOM 689 C CA . SER A 1 96 ? 8.168 1.115 9.922 1.00 98.44 96 SER A CA 1
ATOM 690 C C . SER A 1 96 ? 8.783 0.305 11.054 1.00 98.44 96 SER A C 1
ATOM 692 O O . SER A 1 96 ? 8.101 -0.030 12.018 1.00 98.44 96 SER A O 1
ATOM 694 N N . GLY A 1 97 ? 10.076 0.008 10.951 1.00 97.94 97 GLY A N 1
ATOM 695 C CA . GLY A 1 97 ? 10.823 -0.729 11.966 1.00 97.94 97 GLY A CA 1
ATOM 696 C C . GLY A 1 97 ? 10.882 -2.232 11.697 1.00 97.94 97 GLY A C 1
ATOM 697 O O . GLY A 1 97 ? 9.931 -2.852 11.222 1.00 97.94 97 GLY A O 1
ATOM 698 N N . ALA A 1 98 ? 12.038 -2.821 11.995 1.00 96.25 98 ALA A N 1
ATOM 699 C CA . ALA A 1 98 ? 12.299 -4.223 11.715 1.00 96.25 98 ALA A CA 1
ATOM 700 C C . ALA A 1 98 ? 11.304 -5.129 12.455 1.00 96.25 98 ALA A C 1
ATOM 702 O O . ALA A 1 98 ? 11.129 -5.018 13.668 1.00 96.25 98 ALA A O 1
ATOM 703 N N . GLY A 1 99 ? 10.673 -6.042 11.714 1.00 92.94 99 GLY A N 1
ATOM 704 C CA . GLY A 1 99 ? 9.691 -6.983 12.261 1.00 92.94 99 GLY A CA 1
ATOM 705 C C . GLY A 1 99 ? 8.272 -6.426 12.416 1.00 92.94 99 GLY A C 1
ATOM 706 O O . GLY A 1 99 ? 7.395 -7.169 12.846 1.00 92.94 99 GLY A O 1
ATOM 707 N N . THR A 1 100 ? 8.019 -5.166 12.046 1.00 98.44 100 THR A N 1
ATOM 708 C CA . THR A 1 100 ? 6.653 -4.633 11.935 1.00 98.44 100 THR A CA 1
ATOM 709 C C . THR A 1 100 ? 5.938 -5.275 10.747 1.00 98.44 100 THR A C 1
ATOM 711 O O . THR A 1 100 ? 6.440 -5.207 9.627 1.00 98.44 100 THR A O 1
ATOM 714 N N . ASP A 1 101 ? 4.769 -5.870 10.977 1.00 98.31 101 ASP A N 1
ATOM 715 C CA . ASP A 1 101 ? 3.963 -6.566 9.967 1.00 98.31 101 ASP A CA 1
ATOM 716 C C . ASP A 1 101 ? 2.528 -6.019 9.944 1.00 98.31 101 ASP A C 1
ATOM 718 O O . ASP A 1 101 ? 1.742 -6.200 10.883 1.00 98.31 101 ASP A O 1
ATOM 722 N N . VAL A 1 102 ? 2.198 -5.319 8.856 1.00 98.88 102 VAL A N 1
ATOM 723 C CA . VAL A 1 102 ? 0.887 -4.700 8.638 1.00 98.88 102 VAL A CA 1
ATOM 724 C C . VAL A 1 102 ? 0.287 -5.209 7.334 1.00 98.88 102 VAL A C 1
ATOM 726 O O . VAL A 1 102 ? 0.916 -5.175 6.284 1.00 98.88 102 VAL A O 1
ATOM 729 N N . THR A 1 103 ? -0.970 -5.629 7.369 1.00 98.88 103 THR A N 1
ATOM 730 C CA . THR A 1 103 ? -1.769 -5.919 6.175 1.00 98.88 103 THR A CA 1
ATOM 731 C C . THR A 1 103 ? -2.856 -4.862 6.023 1.00 98.88 103 THR A C 1
ATOM 733 O O . THR A 1 103 ? -3.497 -4.504 7.007 1.00 98.88 103 THR A O 1
ATOM 736 N N . VAL A 1 104 ? -3.086 -4.377 4.806 1.00 98.94 104 VAL A N 1
ATOM 737 C CA . VAL A 1 104 ? -4.170 -3.453 4.450 1.00 98.94 104 VAL A CA 1
ATOM 738 C C . VAL A 1 104 ? -4.995 -4.098 3.355 1.00 98.94 104 VAL A C 1
ATOM 740 O O . VAL A 1 104 ? -4.447 -4.492 2.323 1.00 98.94 104 VAL A O 1
ATOM 743 N N . SER A 1 105 ? -6.304 -4.200 3.559 1.00 98.88 105 SER A N 1
ATOM 744 C CA . SER A 1 105 ? -7.179 -4.874 2.610 1.00 98.88 105 SER A CA 1
ATOM 745 C C . SER A 1 105 ? -8.506 -4.172 2.392 1.00 98.88 105 SER A C 1
ATOM 747 O O . SER A 1 105 ? -9.070 -3.609 3.332 1.00 98.88 105 SER A O 1
ATOM 749 N N . LYS A 1 106 ? -9.038 -4.292 1.170 1.00 98.75 106 LYS A N 1
ATOM 750 C CA . LYS A 1 106 ? -10.411 -3.900 0.819 1.00 98.75 106 LYS A CA 1
ATOM 751 C C . LYS A 1 106 ? -10.706 -2.415 1.059 1.00 98.75 106 LYS A C 1
ATOM 753 O O . LYS A 1 106 ? -11.795 -2.059 1.508 1.00 98.75 106 LYS A O 1
ATOM 758 N N . CYS A 1 107 ? -9.738 -1.557 0.743 1.00 98.69 107 CYS A N 1
ATOM 759 C CA . CYS A 1 107 ? -9.861 -0.101 0.816 1.00 98.69 107 CYS A CA 1
ATOM 760 C C . CYS A 1 107 ? -9.510 0.557 -0.523 1.00 98.69 107 CYS A C 1
ATOM 762 O O . CYS A 1 107 ? -8.735 0.011 -1.312 1.00 98.69 107 CYS A O 1
ATOM 764 N N . GLN A 1 108 ? -9.991 1.781 -0.727 1.00 98.88 108 GLN A N 1
ATOM 765 C CA . GLN A 1 108 ? -9.407 2.728 -1.669 1.00 98.88 108 GLN A CA 1
ATOM 766 C C . GLN A 1 108 ? -8.356 3.597 -0.973 1.00 98.88 108 GLN A C 1
ATOM 768 O O . GLN A 1 108 ? -8.610 4.173 0.080 1.00 98.88 108 GLN A O 1
ATOM 773 N N . LEU A 1 109 ? -7.173 3.714 -1.573 1.00 98.94 109 LEU A N 1
ATOM 774 C CA . LEU A 1 109 ? -6.015 4.403 -1.008 1.00 98.94 109 LEU A CA 1
ATOM 775 C C . LEU A 1 109 ? -5.519 5.484 -1.970 1.00 98.94 109 LEU A C 1
ATOM 777 O O . LEU A 1 109 ? -5.291 5.198 -3.146 1.00 98.94 109 LEU A O 1
ATOM 781 N N . GLN A 1 110 ? -5.328 6.710 -1.488 1.00 98.69 110 GLN A N 1
ATOM 782 C CA . GLN A 1 110 ? -4.817 7.826 -2.288 1.00 98.69 110 GLN A CA 1
ATOM 783 C C . GLN A 1 110 ? -4.035 8.835 -1.436 1.00 98.69 110 GLN A C 1
ATOM 785 O O . GLN A 1 110 ? -4.392 9.113 -0.288 1.00 98.69 110 GLN A O 1
ATOM 790 N N . SER A 1 111 ? -2.974 9.400 -2.015 1.00 98.56 111 SER A N 1
ATOM 791 C CA . SER A 1 111 ? -2.096 10.364 -1.345 1.00 98.56 111 SER A CA 1
ATOM 792 C C . SER A 1 111 ? -1.786 11.567 -2.232 1.00 98.56 111 SER A C 1
ATOM 794 O O . SER A 1 111 ? -1.251 11.428 -3.330 1.00 98.56 111 SER A O 1
ATOM 796 N N . SER A 1 112 ? -2.059 12.781 -1.755 1.00 98.06 112 SER A N 1
ATOM 797 C CA . SER A 1 112 ? -1.794 13.993 -2.543 1.00 98.06 112 SER A CA 1
ATOM 798 C C . SER A 1 112 ? -0.329 14.439 -2.542 1.00 98.06 112 SER A C 1
ATOM 800 O O . SER A 1 112 ? 0.001 15.383 -3.256 1.00 98.06 112 SER A O 1
ATOM 802 N N . SER A 1 113 ? 0.549 13.828 -1.736 1.00 97.75 113 SER A N 1
ATOM 803 C CA . SER A 1 113 ? 1.955 14.267 -1.640 1.00 97.75 113 SER A CA 1
ATOM 804 C C . SER A 1 113 ? 2.981 13.138 -1.631 1.00 97.75 113 SER A C 1
ATOM 806 O O . SER A 1 113 ? 4.132 13.390 -1.975 1.00 97.75 113 SER A O 1
ATOM 808 N N . VAL A 1 114 ? 2.591 11.902 -1.308 1.00 97.25 114 VAL A N 1
ATOM 809 C CA . VAL A 1 114 ? 3.515 10.760 -1.235 1.00 97.25 114 VAL A CA 1
ATOM 810 C C . VAL A 1 114 ? 2.863 9.481 -1.783 1.00 97.25 114 VAL A C 1
ATOM 812 O O . VAL A 1 114 ? 2.338 9.505 -2.901 1.00 97.25 114 VAL A O 1
ATOM 815 N N . SER A 1 115 ? 2.936 8.362 -1.053 1.00 98.69 115 SER A N 1
ATOM 816 C CA . SER A 1 115 ? 2.471 7.046 -1.496 1.00 98.69 115 SER A CA 1
ATOM 817 C C . SER A 1 115 ? 1.255 6.533 -0.741 1.00 98.69 115 SER A C 1
ATOM 819 O O . SER A 1 115 ? 0.987 6.975 0.364 1.00 98.69 115 SER A O 1
ATOM 821 N N . ALA A 1 116 ? 0.532 5.549 -1.275 1.00 98.75 116 ALA A N 1
ATOM 822 C CA . ALA A 1 116 ? -0.542 4.912 -0.511 1.00 98.75 116 ALA A CA 1
ATOM 823 C C . ALA A 1 116 ? 0.013 3.987 0.591 1.00 98.75 116 ALA A C 1
ATOM 825 O O . ALA A 1 116 ? -0.202 4.239 1.778 1.00 98.75 116 ALA A O 1
ATOM 826 N N . LEU A 1 117 ? 0.754 2.940 0.221 1.00 98.94 117 LEU A N 1
ATOM 827 C CA . LEU A 1 117 ? 1.347 1.997 1.181 1.00 98.94 117 LEU A CA 1
ATOM 828 C C . LEU A 1 117 ? 2.864 2.148 1.229 1.00 98.94 117 LEU A C 1
ATOM 830 O O . LEU A 1 117 ? 3.518 2.156 0.186 1.00 98.94 117 LEU A O 1
ATOM 834 N N . VAL A 1 118 ? 3.429 2.225 2.433 1.00 98.94 118 VAL A N 1
ATOM 835 C CA . VAL A 1 118 ? 4.881 2.319 2.623 1.00 98.94 118 VAL A CA 1
ATOM 836 C C . VAL A 1 118 ? 5.363 1.278 3.623 1.00 98.94 118 VAL A C 1
ATOM 838 O O . VAL A 1 118 ? 4.851 1.203 4.738 1.00 98.94 118 VAL A O 1
ATOM 841 N N . ALA A 1 119 ? 6.387 0.519 3.241 1.00 98.88 119 ALA A N 1
ATOM 842 C CA . ALA A 1 119 ? 7.225 -0.231 4.168 1.00 98.88 119 ALA A CA 1
ATOM 843 C C . ALA A 1 119 ? 8.614 0.407 4.228 1.00 98.88 119 ALA A C 1
ATOM 845 O O . ALA A 1 119 ? 9.220 0.681 3.190 1.00 98.88 119 ALA A O 1
ATOM 846 N N . THR A 1 120 ? 9.125 0.635 5.437 1.00 98.81 120 THR A N 1
ATOM 847 C CA . THR A 1 120 ? 10.448 1.231 5.641 1.00 98.81 120 THR A CA 1
ATOM 848 C C . THR A 1 120 ? 11.188 0.662 6.849 1.00 98.81 120 THR A C 1
ATOM 850 O O . THR A 1 120 ? 10.584 0.066 7.739 1.00 98.81 120 THR A O 1
ATOM 853 N N . ASN A 1 121 ? 12.509 0.838 6.902 1.00 98.44 121 ASN A N 1
ATOM 854 C CA . ASN A 1 121 ? 13.366 0.424 8.018 1.00 98.44 121 ASN A CA 1
ATOM 855 C C . ASN A 1 121 ? 13.227 -1.068 8.378 1.00 98.44 121 ASN A C 1
ATOM 857 O O . ASN A 1 121 ? 13.119 -1.423 9.552 1.00 98.44 121 ASN A O 1
ATOM 861 N N . GLY A 1 122 ? 13.202 -1.947 7.372 1.00 97.94 122 GLY A N 1
ATOM 862 C CA . GLY A 1 122 ? 13.081 -3.399 7.574 1.00 97.94 122 GLY A CA 1
ATOM 863 C C . GLY A 1 122 ? 11.671 -3.913 7.890 1.00 97.94 122 GLY A C 1
ATOM 864 O O . GLY A 1 122 ? 11.535 -5.068 8.296 1.00 97.94 122 GLY A O 1
ATOM 865 N N . ALA A 1 123 ? 10.644 -3.071 7.754 1.00 98.69 123 ALA A N 1
ATOM 866 C CA . ALA A 1 123 ? 9.253 -3.445 7.982 1.00 98.69 123 ALA A CA 1
ATOM 867 C C . ALA A 1 123 ? 8.623 -4.186 6.793 1.00 98.69 123 ALA A C 1
ATOM 869 O O . ALA A 1 123 ? 9.126 -4.140 5.669 1.00 98.69 123 ALA A O 1
ATOM 870 N N . TYR A 1 124 ? 7.470 -4.800 7.045 1.00 98.50 124 TYR A N 1
ATOM 871 C CA . TYR A 1 124 ? 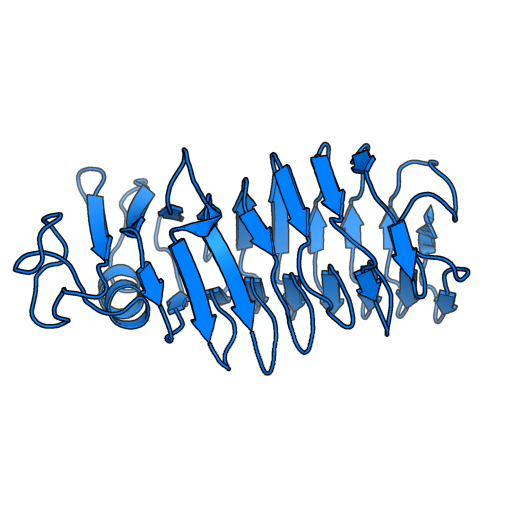6.655 -5.527 6.081 1.00 98.50 124 TYR A CA 1
ATOM 872 C C . TYR A 1 124 ? 5.287 -4.856 5.959 1.00 98.50 124 TYR A C 1
ATOM 874 O O . TYR A 1 124 ? 4.653 -4.519 6.968 1.00 98.50 124 TYR A O 1
ATOM 882 N N . ILE A 1 125 ? 4.817 -4.670 4.727 1.00 98.88 125 ILE A N 1
ATOM 883 C CA . ILE A 1 125 ? 3.435 -4.282 4.454 1.00 98.88 125 ILE A CA 1
ATOM 884 C C . ILE A 1 125 ? 2.838 -5.142 3.340 1.00 98.88 125 ILE A C 1
ATOM 886 O O . ILE A 1 125 ? 3.439 -5.314 2.281 1.00 98.88 125 ILE A O 1
ATOM 890 N N . THR A 1 126 ? 1.641 -5.674 3.577 1.00 98.94 126 THR A N 1
ATOM 891 C CA . THR A 1 126 ? 0.878 -6.434 2.580 1.00 98.94 126 THR A CA 1
ATOM 892 C C . THR A 1 126 ? -0.353 -5.646 2.143 1.00 98.94 126 THR A C 1
ATOM 894 O O . THR A 1 126 ? -1.144 -5.225 2.983 1.00 98.94 126 THR A O 1
ATOM 897 N N . GLY A 1 127 ? -0.535 -5.450 0.838 1.00 98.88 127 GLY A N 1
ATOM 898 C CA . GLY A 1 127 ? -1.775 -4.958 0.239 1.00 98.88 127 GLY A CA 1
ATOM 899 C C . GLY A 1 127 ? -2.591 -6.111 -0.350 1.00 98.88 127 GLY A C 1
ATOM 900 O O . GLY A 1 127 ? -2.058 -6.890 -1.140 1.00 98.88 127 GLY A O 1
ATOM 901 N N . THR A 1 128 ? -3.874 -6.215 -0.006 1.00 98.75 128 THR A N 1
ATOM 902 C CA . THR A 1 128 ? -4.761 -7.282 -0.504 1.00 98.75 128 THR A CA 1
ATOM 903 C C . THR A 1 128 ? -6.093 -6.712 -0.979 1.00 98.75 128 THR A C 1
ATOM 905 O O . THR A 1 128 ? -6.804 -6.088 -0.197 1.00 98.75 128 THR A O 1
ATOM 908 N N . ASP A 1 129 ? -6.464 -6.943 -2.237 1.00 98.75 129 ASP A N 1
ATOM 909 C CA . ASP A 1 129 ? -7.761 -6.517 -2.791 1.00 98.75 129 ASP A CA 1
ATOM 910 C C . ASP A 1 129 ? -8.052 -5.017 -2.608 1.00 98.75 129 ASP A C 1
ATOM 912 O O . ASP A 1 129 ? -9.138 -4.613 -2.188 1.00 98.75 129 ASP A O 1
ATOM 916 N N . ASN A 1 130 ? -7.046 -4.182 -2.878 1.00 98.88 130 ASN A N 1
ATOM 917 C CA . ASN A 1 130 ? -7.140 -2.732 -2.715 1.00 98.88 130 ASN A CA 1
ATOM 918 C C . ASN A 1 130 ? -7.365 -2.007 -4.045 1.00 98.88 130 ASN A C 1
ATOM 920 O O . ASN A 1 130 ? -6.964 -2.459 -5.123 1.00 98.88 130 ASN A O 1
ATOM 924 N N . ILE A 1 131 ? -7.946 -0.816 -3.923 1.00 98.94 131 ILE A N 1
ATOM 925 C CA . ILE A 1 131 ? -8.076 0.174 -4.983 1.00 98.94 131 ILE A CA 1
ATOM 926 C C . ILE A 1 131 ? -7.033 1.270 -4.747 1.00 98.94 131 ILE A C 1
ATOM 928 O O . ILE A 1 131 ? -6.959 1.870 -3.680 1.00 98.94 131 ILE A O 1
ATOM 932 N N . TYR A 1 132 ? -6.235 1.564 -5.760 1.00 98.88 132 TYR A N 1
ATOM 933 C CA . TYR A 1 132 ? -5.184 2.567 -5.743 1.00 98.88 132 TYR A CA 1
ATOM 934 C C . TYR A 1 132 ? -5.628 3.787 -6.556 1.00 98.88 132 TYR A C 1
ATOM 936 O O . TYR A 1 132 ? -5.726 3.747 -7.787 1.00 98.88 132 TYR A O 1
ATOM 944 N N . GLY A 1 133 ? -5.956 4.858 -5.836 1.00 98.75 133 GLY A N 1
ATOM 945 C CA . GLY A 1 133 ? -6.246 6.185 -6.368 1.00 98.75 133 GLY A CA 1
ATOM 946 C C . GLY A 1 133 ? -4.978 7.008 -6.590 1.00 98.75 133 GLY A C 1
ATOM 947 O O . GLY A 1 133 ? -3.868 6.485 -6.575 1.00 98.75 133 GLY A O 1
ATOM 948 N N . VAL A 1 134 ? -5.142 8.310 -6.845 1.00 98.56 134 VAL A N 1
ATOM 949 C CA . VAL A 1 134 ? -4.017 9.186 -7.219 1.00 98.56 134 VAL A CA 1
ATOM 950 C C . VAL A 1 134 ? -2.980 9.228 -6.094 1.00 98.56 134 VAL A C 1
ATOM 952 O O . VAL A 1 134 ? -3.334 9.440 -4.935 1.00 98.56 134 VAL A O 1
ATOM 955 N N . CYS A 1 135 ? -1.706 9.041 -6.445 1.00 98.75 135 CYS A N 1
ATOM 956 C CA . CYS A 1 135 ? -0.572 9.185 -5.532 1.00 98.75 135 CYS A CA 1
ATOM 957 C C . CYS A 1 135 ? 0.480 10.115 -6.146 1.00 98.75 135 CYS A C 1
ATOM 959 O O . CYS A 1 135 ? 0.822 9.972 -7.318 1.00 98.75 135 CYS A O 1
ATOM 961 N N . ALA A 1 136 ? 1.021 11.060 -5.379 1.00 98.56 136 ALA A N 1
ATOM 962 C CA . ALA A 1 136 ? 2.010 12.003 -5.910 1.00 98.56 136 ALA A CA 1
ATOM 963 C C . ALA A 1 136 ? 3.436 11.425 -6.017 1.00 98.56 136 ALA A C 1
ATOM 965 O O . ALA A 1 136 ? 4.250 11.992 -6.742 1.00 98.56 136 ALA A O 1
ATOM 966 N N . PHE A 1 137 ? 3.735 10.300 -5.353 1.00 98.50 137 PHE A N 1
ATOM 967 C CA . PHE A 1 137 ? 5.028 9.607 -5.451 1.00 98.50 137 PHE A CA 1
ATOM 968 C C . PHE A 1 137 ? 4.910 8.193 -6.042 1.00 98.50 137 PHE A C 1
ATOM 970 O O . PHE A 1 137 ? 5.364 7.953 -7.160 1.00 98.50 137 PHE A O 1
ATOM 977 N N . ALA A 1 138 ? 4.277 7.253 -5.339 1.00 98.81 138 ALA A N 1
ATOM 978 C CA . ALA A 1 138 ? 4.024 5.907 -5.853 1.00 98.81 138 ALA A CA 1
ATOM 979 C C . ALA A 1 138 ? 2.751 5.310 -5.248 1.00 98.81 138 ALA A C 1
ATOM 981 O O . ALA A 1 138 ? 2.334 5.713 -4.172 1.00 98.81 138 ALA A O 1
ATOM 982 N N . HIS A 1 139 ? 2.127 4.315 -5.871 1.00 98.94 139 HIS A N 1
ATOM 983 C CA . HIS A 1 139 ? 1.045 3.601 -5.179 1.00 98.94 139 HIS A CA 1
ATOM 984 C C . HIS A 1 139 ? 1.590 2.812 -3.978 1.00 98.94 139 HIS A C 1
ATOM 986 O O . HIS A 1 139 ? 1.014 2.840 -2.890 1.00 98.94 139 HIS A O 1
ATOM 992 N N . VAL A 1 140 ? 2.748 2.174 -4.138 1.00 98.94 140 VAL A N 1
ATOM 993 C CA . VAL A 1 140 ? 3.454 1.482 -3.062 1.00 98.94 140 VAL A CA 1
ATOM 994 C C . VAL A 1 140 ? 4.937 1.836 -3.063 1.00 98.94 140 VAL A C 1
ATOM 996 O O . VAL A 1 140 ? 5.545 2.004 -4.121 1.00 98.94 140 VAL A O 1
ATOM 999 N N . ALA A 1 141 ? 5.532 1.954 -1.878 1.00 98.88 141 ALA A N 1
ATOM 1000 C CA . ALA A 1 141 ? 6.963 2.190 -1.736 1.00 98.88 141 ALA A CA 1
ATOM 1001 C C . ALA A 1 141 ? 7.603 1.244 -0.716 1.00 98.88 141 ALA A C 1
ATOM 1003 O O . ALA A 1 141 ? 7.088 1.061 0.390 1.00 98.88 141 ALA A O 1
ATOM 1004 N N . ALA A 1 142 ? 8.745 0.675 -1.094 1.00 98.81 142 ALA A N 1
ATOM 1005 C CA . ALA A 1 142 ? 9.580 -0.146 -0.227 1.00 98.81 142 ALA A CA 1
ATOM 1006 C C . ALA A 1 142 ? 10.944 0.539 -0.098 1.00 98.81 142 ALA A C 1
ATOM 1008 O O . ALA A 1 142 ? 11.713 0.592 -1.056 1.00 98.81 142 ALA A O 1
ATOM 1009 N N . LEU A 1 143 ? 11.216 1.112 1.070 1.00 98.56 143 LEU A N 1
ATOM 1010 C CA . LEU A 1 143 ? 12.381 1.966 1.309 1.00 98.56 143 LEU A CA 1
ATOM 1011 C C . LEU A 1 143 ? 13.230 1.372 2.432 1.00 98.56 143 LEU A C 1
ATOM 1013 O O . LEU A 1 143 ? 12.679 0.741 3.328 1.00 98.56 143 LEU A O 1
ATOM 1017 N N . LEU A 1 144 ? 14.546 1.585 2.447 1.00 98.19 144 LEU A N 1
ATOM 1018 C CA . LEU A 1 144 ? 15.401 1.272 3.608 1.00 98.19 144 LEU A CA 1
ATOM 1019 C C . LEU A 1 144 ? 15.155 -0.148 4.169 1.00 98.19 144 LEU A C 1
ATOM 1021 O O . LEU A 1 144 ? 14.843 -0.330 5.349 1.00 98.19 144 LEU A O 1
ATOM 1025 N N . ARG A 1 145 ? 15.258 -1.168 3.312 1.00 98.25 145 ARG A N 1
ATOM 1026 C CA . ARG A 1 145 ? 15.015 -2.598 3.605 1.00 98.25 145 ARG A CA 1
ATOM 1027 C C . ARG A 1 145 ? 13.552 -2.972 3.844 1.00 98.25 145 ARG A C 1
ATOM 1029 O O . ARG A 1 145 ? 13.277 -4.079 4.303 1.00 98.25 145 ARG A O 1
ATOM 1036 N N . GLY A 1 146 ? 12.621 -2.065 3.567 1.00 98.69 146 GLY A N 1
ATOM 1037 C CA . GLY A 1 146 ? 11.190 -2.331 3.604 1.00 98.69 146 GLY A CA 1
ATOM 1038 C C . GLY A 1 146 ? 10.770 -3.374 2.570 1.00 98.69 146 GLY A C 1
ATOM 1039 O O . GLY A 1 146 ? 11.397 -3.522 1.518 1.00 98.69 146 GLY A O 1
ATOM 1040 N N . GLN A 1 147 ? 9.696 -4.093 2.876 1.00 98.81 147 GLN A N 1
ATOM 1041 C CA . GLN A 1 147 ? 9.146 -5.143 2.029 1.00 98.81 147 GLN A CA 1
ATOM 1042 C C . GLN A 1 147 ? 7.665 -4.888 1.778 1.00 98.81 147 GLN A C 1
ATOM 1044 O O . GLN A 1 147 ? 6.876 -4.772 2.717 1.00 98.81 147 GLN A O 1
ATOM 1049 N N . VAL A 1 148 ? 7.294 -4.811 0.506 1.00 98.94 148 VAL A N 1
ATOM 1050 C CA . VAL A 1 148 ? 5.908 -4.687 0.065 1.00 98.94 148 VAL A CA 1
ATOM 1051 C C . VAL A 1 148 ? 5.491 -5.987 -0.609 1.00 98.94 148 VAL A C 1
ATOM 1053 O O . VAL A 1 148 ? 6.156 -6.461 -1.526 1.00 98.94 148 VAL A O 1
ATOM 1056 N N . VAL A 1 149 ? 4.357 -6.539 -0.199 1.00 98.88 149 VAL A N 1
ATOM 1057 C CA . VAL A 1 149 ? 3.721 -7.671 -0.879 1.00 98.88 149 VAL A CA 1
ATOM 1058 C C . VAL A 1 149 ? 2.335 -7.244 -1.335 1.00 98.88 149 VAL A C 1
ATOM 1060 O O . VAL A 1 149 ? 1.575 -6.663 -0.566 1.00 98.88 149 VAL A O 1
ATOM 1063 N N . ILE A 1 150 ? 1.986 -7.526 -2.583 1.00 98.88 150 ILE A N 1
ATOM 1064 C CA . ILE A 1 150 ? 0.635 -7.333 -3.110 1.00 98.88 150 ILE A CA 1
ATOM 1065 C C . ILE A 1 150 ? 0.046 -8.709 -3.388 1.00 98.88 150 ILE A C 1
ATOM 1067 O O . ILE A 1 150 ? 0.730 -9.581 -3.917 1.00 98.88 150 ILE A O 1
ATOM 1071 N N . THR A 1 151 ? -1.209 -8.920 -3.003 1.00 98.62 151 THR A N 1
A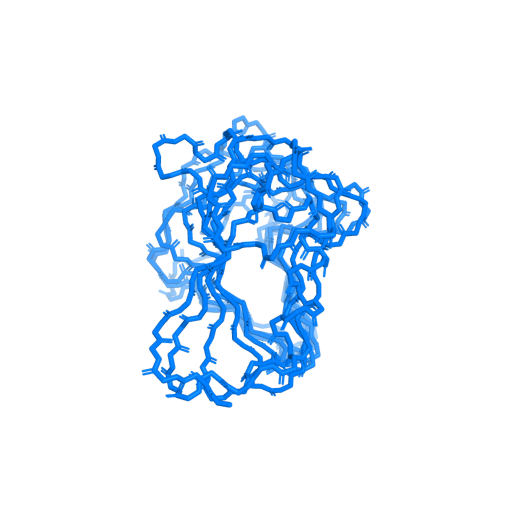TOM 1072 C CA . THR A 1 151 ? -1.904 -10.209 -3.128 1.00 98.62 151 THR A CA 1
ATOM 1073 C C . THR A 1 151 ? -3.348 -10.017 -3.580 1.00 98.62 151 THR A C 1
ATOM 1075 O O . THR A 1 151 ? -3.921 -8.940 -3.412 1.00 98.62 151 THR A O 1
ATOM 1078 N N . GLY A 1 152 ? -3.943 -11.070 -4.145 1.00 98.44 152 GLY A N 1
ATOM 1079 C CA . GLY A 1 152 ? -5.304 -11.013 -4.674 1.00 98.44 152 GLY A CA 1
ATOM 1080 C C . GLY A 1 152 ? -5.385 -10.053 -5.858 1.00 98.44 152 GLY A C 1
ATOM 1081 O O . GLY A 1 152 ? -4.689 -10.224 -6.862 1.00 98.44 152 GLY A O 1
ATOM 1082 N N . THR A 1 153 ? -6.229 -9.037 -5.735 1.00 98.44 153 THR A N 1
ATOM 1083 C CA . THR A 1 153 ? -6.444 -8.018 -6.763 1.00 98.44 153 THR A CA 1
ATOM 1084 C C . THR A 1 153 ? -5.808 -6.671 -6.405 1.00 98.44 153 THR A C 1
ATOM 1086 O O . THR A 1 153 ? -5.695 -6.285 -5.241 1.00 98.44 153 THR A O 1
ATOM 1089 N N . ALA A 1 154 ? -5.407 -5.925 -7.434 1.00 98.69 154 ALA A N 1
ATOM 1090 C CA . ALA A 1 154 ? -4.976 -4.537 -7.313 1.00 98.69 154 ALA A CA 1
ATOM 1091 C C . ALA A 1 154 ? -5.630 -3.704 -8.421 1.00 98.69 154 ALA A C 1
ATOM 1093 O O . ALA A 1 154 ? -5.270 -3.796 -9.598 1.00 98.69 154 ALA A O 1
ATOM 1094 N N . GLN A 1 155 ? -6.614 -2.886 -8.054 1.00 98.69 155 GLN A N 1
ATOM 1095 C CA . GLN A 1 155 ? -7.289 -1.995 -8.995 1.00 98.69 155 GLN A CA 1
ATOM 1096 C C . GLN A 1 155 ? -6.587 -0.641 -9.002 1.00 98.69 155 GLN A C 1
ATOM 1098 O O . GLN A 1 155 ? -6.419 -0.032 -7.957 1.00 98.69 155 GLN A O 1
ATOM 1103 N N . ILE A 1 156 ? -6.182 -0.142 -10.165 1.00 98.81 156 ILE A N 1
ATOM 1104 C CA . ILE A 1 156 ? -5.508 1.149 -10.314 1.00 98.81 156 ILE A CA 1
ATOM 1105 C C . ILE A 1 156 ? -6.467 2.111 -11.013 1.00 98.81 156 ILE A C 1
ATOM 1107 O O . ILE A 1 156 ? -6.754 1.985 -12.209 1.00 98.81 156 ILE A O 1
ATOM 1111 N N . ILE A 1 157 ? -6.967 3.083 -10.250 1.00 98.56 157 ILE A N 1
ATOM 1112 C CA . ILE A 1 157 ? -7.914 4.109 -10.706 1.00 98.56 157 ILE A CA 1
ATOM 1113 C C . ILE A 1 157 ? -7.306 5.520 -10.710 1.00 98.56 157 ILE A C 1
ATOM 1115 O O . ILE A 1 157 ? -7.932 6.449 -11.221 1.00 98.56 157 ILE A O 1
ATOM 1119 N N . GLY A 1 158 ? -6.101 5.688 -10.162 1.00 98.12 158 GLY A N 1
ATOM 1120 C CA . GLY A 1 158 ? -5.368 6.948 -10.143 1.00 98.12 158 GLY A CA 1
ATOM 1121 C C . GLY A 1 158 ? -4.041 6.892 -10.890 1.00 98.12 158 GLY A C 1
ATOM 1122 O O . GLY A 1 158 ? -3.490 5.827 -11.159 1.00 98.12 158 GLY A O 1
ATOM 1123 N N . ASN A 1 159 ? -3.538 8.074 -11.239 1.00 98.44 159 ASN A N 1
ATOM 1124 C CA . ASN A 1 159 ? -2.179 8.238 -11.742 1.00 98.44 159 ASN A CA 1
ATOM 1125 C C . ASN A 1 159 ? -1.196 8.332 -10.570 1.00 98.44 159 ASN A C 1
ATOM 1127 O O . ASN A 1 159 ? -1.537 8.866 -9.514 1.00 98.44 159 ASN A O 1
ATOM 1131 N N . ALA A 1 160 ? 0.034 7.883 -10.798 1.00 98.62 160 ALA A N 1
ATOM 1132 C CA . ALA A 1 160 ? 1.164 8.096 -9.902 1.00 98.62 160 ALA A CA 1
ATOM 1133 C C . ALA A 1 160 ? 2.460 8.041 -10.715 1.00 98.62 160 ALA A C 1
ATOM 1135 O O . ALA A 1 160 ? 2.469 7.363 -11.737 1.00 98.62 160 ALA A O 1
ATOM 1136 N N . PRO A 1 161 ? 3.568 8.681 -10.305 1.00 98.69 161 PRO A N 1
ATOM 1137 C CA . PRO A 1 161 ? 4.848 8.513 -10.999 1.00 98.69 161 PRO A CA 1
ATOM 1138 C C . PRO A 1 161 ? 5.251 7.041 -11.185 1.00 98.69 161 PRO A C 1
ATOM 1140 O O . PRO A 1 161 ? 5.748 6.685 -12.256 1.00 98.69 161 PRO A O 1
ATOM 1143 N N . SER A 1 162 ? 4.958 6.187 -10.198 1.00 98.81 162 SER A N 1
ATOM 1144 C CA . SER A 1 162 ? 5.129 4.733 -10.279 1.00 98.81 162 SER A CA 1
ATOM 1145 C C . SER A 1 162 ? 4.006 3.964 -9.588 1.00 98.81 162 SER A C 1
ATOM 1147 O O . SER A 1 162 ? 3.383 4.461 -8.652 1.00 98.81 162 SER A O 1
ATOM 1149 N N . PHE A 1 163 ? 3.754 2.717 -10.003 1.00 98.88 163 PHE A N 1
ATOM 1150 C CA . PHE A 1 163 ? 2.999 1.798 -9.151 1.00 98.88 163 PHE A CA 1
ATOM 1151 C C . PHE A 1 163 ? 3.852 1.408 -7.948 1.00 98.88 163 PHE A C 1
ATOM 1153 O O . PHE A 1 163 ? 3.435 1.658 -6.823 1.00 98.88 163 PHE A O 1
ATOM 1160 N N . ALA A 1 164 ? 5.062 0.898 -8.181 1.00 98.88 164 ALA A N 1
ATOM 1161 C CA . ALA A 1 164 ? 6.001 0.563 -7.117 1.00 98.88 164 ALA A CA 1
ATOM 1162 C C . ALA A 1 164 ? 7.306 1.352 -7.248 1.00 98.88 164 ALA A C 1
ATOM 1164 O O . ALA A 1 164 ? 7.895 1.403 -8.329 1.00 98.88 164 ALA A O 1
ATOM 1165 N N . ASN A 1 165 ? 7.765 1.933 -6.140 1.00 98.81 165 ASN A N 1
ATOM 1166 C CA . ASN A 1 165 ? 9.067 2.588 -6.040 1.00 98.81 165 ASN A CA 1
ATOM 1167 C C . ASN A 1 165 ? 9.901 1.929 -4.932 1.00 98.81 165 ASN A C 1
ATOM 1169 O O . ASN A 1 165 ? 9.477 1.886 -3.775 1.00 98.81 165 ASN A O 1
ATOM 1173 N N . LEU A 1 166 ? 11.052 1.369 -5.303 1.00 98.88 166 LEU A N 1
ATOM 1174 C CA . LEU A 1 166 ? 11.925 0.612 -4.413 1.00 98.88 166 LEU A CA 1
ATOM 1175 C C . LEU A 1 166 ? 13.286 1.302 -4.303 1.00 98.88 166 LEU A C 1
ATOM 1177 O O . LEU A 1 166 ? 13.930 1.569 -5.320 1.00 98.88 166 LEU A O 1
ATOM 1181 N N . ASP A 1 167 ? 13.725 1.533 -3.069 1.00 98.50 167 ASP A N 1
ATOM 1182 C CA . ASP A 1 167 ? 15.056 2.044 -2.738 1.00 98.50 167 ASP A CA 1
ATOM 1183 C C . ASP A 1 167 ? 15.623 1.222 -1.580 1.00 98.50 167 ASP A C 1
ATOM 1185 O O . ASP A 1 167 ? 15.181 1.334 -0.431 1.00 98.50 167 ASP A O 1
ATOM 1189 N N . ASN A 1 168 ? 16.546 0.315 -1.906 1.00 98.38 168 ASN A N 1
ATOM 1190 C CA . ASN A 1 168 ? 16.952 -0.775 -1.024 1.00 98.38 168 ASN A CA 1
ATOM 1191 C C . ASN A 1 168 ? 15.753 -1.566 -0.481 1.00 98.38 168 ASN A C 1
ATOM 1193 O O . ASN A 1 168 ? 15.697 -1.880 0.703 1.00 98.38 168 ASN A O 1
ATOM 1197 N N . GLY A 1 169 ? 14.775 -1.859 -1.339 1.00 98.62 169 GLY A N 1
ATOM 1198 C CA . GLY A 1 169 ? 13.501 -2.465 -0.966 1.00 98.62 169 GLY A CA 1
ATOM 1199 C C . GLY A 1 169 ? 13.199 -3.778 -1.681 1.00 98.62 169 GLY A C 1
ATOM 1200 O O . GLY A 1 169 ? 13.847 -4.162 -2.657 1.00 98.62 169 GLY A O 1
ATOM 1201 N N . PHE A 1 170 ? 12.167 -4.458 -1.191 1.00 98.88 170 PHE A N 1
ATOM 1202 C CA . PHE A 1 170 ? 11.628 -5.677 -1.785 1.00 98.88 170 PHE A CA 1
ATOM 1203 C C . PHE A 1 170 ? 10.170 -5.482 -2.204 1.00 98.88 170 PHE A C 1
ATOM 1205 O O . PHE A 1 170 ? 9.380 -4.889 -1.465 1.00 98.88 170 PHE A O 1
ATOM 1212 N N . LEU A 1 171 ? 9.812 -6.027 -3.364 1.00 98.94 171 LEU A N 1
ATOM 1213 C CA . LEU A 1 171 ? 8.435 -6.136 -3.838 1.00 98.94 171 LEU A CA 1
ATOM 1214 C C . LEU A 1 171 ? 8.130 -7.582 -4.234 1.00 98.94 171 LEU A C 1
ATOM 1216 O O . LEU A 1 171 ? 8.900 -8.172 -4.987 1.00 98.94 171 LEU A O 1
ATOM 1220 N N . ASP A 1 172 ? 6.973 -8.107 -3.833 1.00 98.88 172 ASP A N 1
ATOM 1221 C CA . ASP A 1 172 ? 6.389 -9.318 -4.424 1.00 98.88 172 ASP A CA 1
ATOM 1222 C C . ASP A 1 172 ? 4.966 -9.034 -4.926 1.00 98.88 172 ASP A C 1
ATOM 1224 O O . ASP A 1 172 ? 4.131 -8.483 -4.210 1.00 98.88 172 ASP A O 1
ATOM 1228 N N . THR A 1 173 ? 4.708 -9.387 -6.183 1.00 98.75 173 THR A N 1
ATOM 1229 C CA . THR A 1 173 ? 3.403 -9.257 -6.860 1.00 98.75 173 THR A CA 1
ATOM 1230 C C . THR A 1 173 ? 2.980 -10.569 -7.524 1.00 98.75 173 THR A C 1
ATOM 1232 O O . THR A 1 173 ? 2.223 -10.581 -8.497 1.00 98.75 173 THR A O 1
ATOM 1235 N N . THR A 1 174 ? 3.500 -11.690 -7.025 1.00 98.00 174 THR A N 1
ATOM 1236 C CA . THR A 1 174 ? 3.244 -13.019 -7.578 1.00 98.00 174 THR A CA 1
ATOM 1237 C C . THR A 1 174 ? 1.742 -13.310 -7.629 1.00 98.00 174 THR A C 1
ATOM 1239 O O . THR A 1 174 ? 1.051 -13.194 -6.618 1.00 98.00 174 THR A O 1
ATOM 1242 N N . LEU A 1 175 ? 1.247 -13.710 -8.807 1.00 97.75 175 LEU A N 1
ATOM 1243 C CA . LEU A 1 175 ? -0.163 -14.050 -9.070 1.00 97.75 175 LEU A CA 1
ATOM 1244 C C . LEU A 1 175 ? -1.182 -12.923 -8.801 1.00 97.75 175 LEU A C 1
ATOM 1246 O O . LEU A 1 175 ? -2.373 -13.193 -8.643 1.00 97.75 175 LEU A O 1
ATOM 1250 N N . VAL A 1 176 ? -0.750 -11.661 -8.757 1.00 98.75 176 VAL A N 1
ATOM 1251 C CA . VAL A 1 176 ? -1.672 -10.532 -8.568 1.00 98.75 176 VAL A CA 1
ATOM 1252 C C . VAL A 1 176 ? -2.453 -10.243 -9.848 1.00 98.75 176 VAL A C 1
ATOM 1254 O O . VAL A 1 176 ? -1.879 -10.109 -10.932 1.00 98.75 176 VAL A O 1
ATOM 1257 N N . ALA A 1 177 ? -3.766 -10.064 -9.712 1.00 98.69 177 ALA A N 1
ATOM 1258 C CA . ALA A 1 177 ? -4.622 -9.585 -10.790 1.00 98.69 177 ALA A CA 1
ATOM 1259 C C . ALA A 1 177 ? -4.7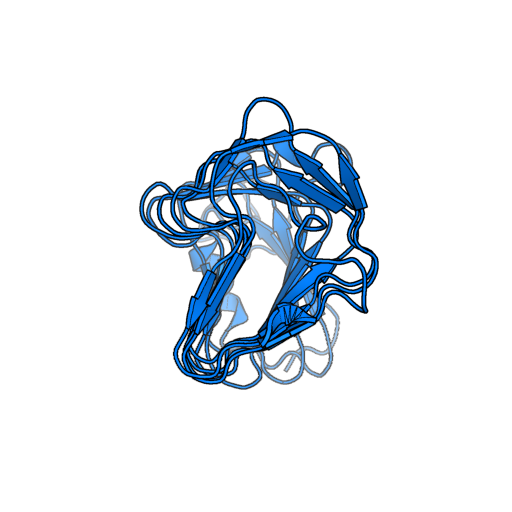18 -8.049 -10.767 1.00 98.69 177 ALA A C 1
ATOM 1261 O O . ALA A 1 177 ? -5.466 -7.459 -9.982 1.00 98.69 177 ALA A O 1
ATOM 1262 N N . PHE A 1 178 ? -3.959 -7.390 -11.643 1.00 98.75 178 PHE A N 1
ATOM 1263 C CA . PHE A 1 178 ? -3.979 -5.941 -11.814 1.00 98.75 178 PHE A CA 1
ATOM 1264 C C . PHE A 1 178 ? -5.047 -5.500 -12.813 1.00 98.75 178 PHE A C 1
ATOM 1266 O O . PHE A 1 178 ? -5.064 -5.935 -13.965 1.00 98.75 178 PHE A O 1
ATOM 1273 N N . THR A 1 179 ? -5.887 -4.552 -12.402 1.00 98.69 179 THR A N 1
ATOM 1274 C CA . THR A 1 179 ? -6.864 -3.898 -13.284 1.00 98.69 179 THR A CA 1
ATOM 1275 C C . THR A 1 179 ? -6.596 -2.403 -13.353 1.00 98.69 179 THR A C 1
ATOM 1277 O O . THR A 1 179 ? -6.812 -1.680 -12.386 1.00 98.69 179 THR A O 1
ATOM 1280 N N . LEU A 1 180 ? -6.154 -1.919 -14.508 1.00 98.56 180 LEU A N 1
ATOM 1281 C CA . LEU A 1 180 ? -5.956 -0.509 -14.801 1.00 98.56 180 LEU A CA 1
ATOM 1282 C C . LEU A 1 180 ? -7.219 0.013 -15.484 1.00 98.56 180 LEU A C 1
ATOM 1284 O O . LEU A 1 180 ? -7.492 -0.292 -16.643 1.00 98.56 180 LEU A O 1
ATOM 1288 N N . THR A 1 181 ? -8.013 0.791 -14.759 1.00 97.31 181 THR A N 1
ATOM 1289 C CA . THR A 1 181 ? -9.208 1.421 -15.340 1.00 97.31 181 THR A CA 1
ATOM 1290 C C . THR A 1 181 ? -8.786 2.707 -16.040 1.00 97.31 181 THR A C 1
ATOM 1292 O O . THR A 1 181 ? -7.939 3.398 -15.507 1.00 97.31 181 THR A O 1
ATOM 1295 N N . GLY A 1 182 ? -9.338 3.061 -17.204 1.00 93.75 182 GLY A N 1
ATOM 1296 C CA . GLY A 1 182 ? -8.996 4.299 -17.930 1.00 93.75 182 GLY A CA 1
ATOM 1297 C C . GLY A 1 182 ? -7.524 4.431 -18.374 1.00 93.75 182 GLY A C 1
ATOM 1298 O O . GLY A 1 182 ? -6.733 3.499 -18.268 1.00 93.75 182 GLY A O 1
ATOM 1299 N N . SER A 1 183 ? -7.140 5.609 -18.889 1.00 86.81 183 SER A N 1
ATOM 1300 C CA . SER A 1 183 ? -5.739 5.893 -19.245 1.00 86.81 183 SER A CA 1
ATOM 1301 C C . SER A 1 183 ? -4.940 6.180 -17.974 1.00 86.81 183 SER A C 1
ATOM 1303 O O . SER A 1 183 ? -5.149 7.218 -17.337 1.00 86.81 183 SER A O 1
ATOM 1305 N N . ARG A 1 184 ? -4.086 5.248 -17.541 1.00 96.81 184 ARG A N 1
ATOM 1306 C CA . ARG A 1 184 ? -3.182 5.429 -16.391 1.00 96.81 184 ARG A CA 1
ATOM 1307 C C . ARG A 1 184 ? -1.821 5.926 -16.855 1.00 96.81 184 ARG A C 1
ATOM 1309 O O . ARG A 1 184 ? -1.315 5.452 -17.864 1.00 96.81 184 ARG A O 1
ATOM 1316 N N . SER A 1 185 ? -1.226 6.862 -16.124 1.00 97.56 185 SER A N 1
ATOM 1317 C CA . SER A 1 185 ? 0.112 7.380 -16.423 1.00 97.56 185 SER A CA 1
ATOM 1318 C C . SER A 1 185 ? 1.077 7.110 -15.277 1.00 97.56 185 SER A C 1
ATOM 1320 O O . SER A 1 185 ? 0.768 7.450 -14.134 1.00 97.56 185 SER A O 1
ATOM 1322 N N . PHE A 1 186 ? 2.235 6.538 -15.618 1.00 98.50 186 PHE A N 1
ATOM 1323 C CA . PHE A 1 186 ? 3.380 6.301 -14.740 1.00 98.50 186 PHE A CA 1
ATOM 1324 C C . PHE A 1 186 ? 4.589 7.088 -15.239 1.00 98.50 186 PHE A C 1
ATOM 1326 O O . PHE A 1 186 ? 5.407 6.592 -16.014 1.00 98.50 186 PHE A O 1
ATOM 1333 N N . ALA A 1 187 ? 4.664 8.358 -14.833 1.00 97.56 187 ALA A N 1
ATOM 1334 C CA . ALA A 1 187 ? 5.624 9.320 -15.375 1.00 97.56 187 ALA A CA 1
ATOM 1335 C C . ALA A 1 187 ? 7.101 8.951 -15.131 1.00 97.56 187 ALA A C 1
ATOM 1337 O O . ALA A 1 187 ? 7.954 9.372 -15.907 1.00 97.56 187 ALA A O 1
ATOM 1338 N N . ALA A 1 188 ? 7.405 8.176 -14.085 1.00 97.88 188 ALA A N 1
ATOM 1339 C CA . ALA A 1 188 ? 8.748 7.660 -13.832 1.00 97.88 188 ALA A CA 1
ATOM 1340 C C . ALA A 1 188 ? 8.931 6.275 -14.473 1.00 97.88 188 ALA A C 1
ATOM 1342 O O . ALA A 1 188 ? 9.743 6.112 -15.381 1.00 97.88 188 ALA A O 1
ATOM 1343 N N . ALA A 1 189 ? 8.167 5.289 -14.004 1.00 98.50 189 ALA A N 1
ATOM 1344 C CA . ALA A 1 189 ? 8.046 3.946 -14.574 1.00 98.50 189 ALA A CA 1
ATOM 1345 C C . ALA A 1 189 ? 6.954 3.168 -13.824 1.00 98.50 189 ALA A C 1
ATOM 1347 O O . ALA A 1 189 ? 6.703 3.487 -12.664 1.00 98.50 189 ALA A O 1
ATOM 1348 N N . PHE A 1 190 ? 6.354 2.116 -14.394 1.00 98.75 190 PHE A N 1
ATOM 1349 C CA . PHE A 1 190 ? 5.414 1.274 -13.631 1.00 98.75 190 PHE A CA 1
ATOM 1350 C C . PHE A 1 190 ? 6.076 0.675 -12.376 1.00 98.75 190 PHE A C 1
ATOM 1352 O O . PHE A 1 190 ? 5.557 0.848 -11.270 1.00 98.75 190 PHE A O 1
ATOM 1359 N N . ILE A 1 191 ? 7.260 0.068 -12.524 1.00 98.81 191 ILE A N 1
ATOM 1360 C CA . ILE A 1 191 ? 8.135 -0.324 -11.406 1.00 98.81 191 ILE A CA 1
ATOM 1361 C C . ILE A 1 191 ? 9.467 0.420 -11.515 1.00 98.81 191 ILE A C 1
ATOM 1363 O O . ILE A 1 191 ? 10.164 0.320 -12.524 1.00 98.81 191 ILE A O 1
ATOM 1367 N N . TYR A 1 192 ? 9.837 1.134 -10.456 1.00 98.75 192 TYR A N 1
ATOM 1368 C CA . TYR A 1 192 ? 11.162 1.716 -10.274 1.00 98.75 192 TYR A CA 1
ATOM 1369 C C . TYR A 1 192 ? 11.915 0.929 -9.197 1.00 98.75 192 TYR A C 1
ATOM 1371 O O . TYR A 1 192 ? 11.460 0.871 -8.056 1.00 98.75 192 TYR A O 1
ATOM 1379 N N . ALA A 1 193 ? 13.061 0.344 -9.542 1.00 98.75 193 ALA A N 1
ATOM 1380 C CA . ALA A 1 193 ? 13.924 -0.398 -8.628 1.00 98.75 193 ALA A CA 1
ATOM 1381 C C . ALA A 1 193 ? 15.334 0.214 -8.592 1.00 98.75 193 ALA A C 1
ATOM 1383 O O . ALA A 1 193 ? 16.081 0.126 -9.568 1.00 98.75 193 ALA A O 1
ATOM 1384 N N . GLY A 1 194 ? 15.689 0.835 -7.466 1.00 98.25 194 GLY A N 1
ATOM 1385 C CA . GLY A 1 194 ? 16.995 1.444 -7.209 1.00 98.25 194 GLY A CA 1
ATOM 1386 C C . GLY A 1 194 ? 17.703 0.855 -5.985 1.00 98.25 194 GLY A C 1
ATOM 1387 O O 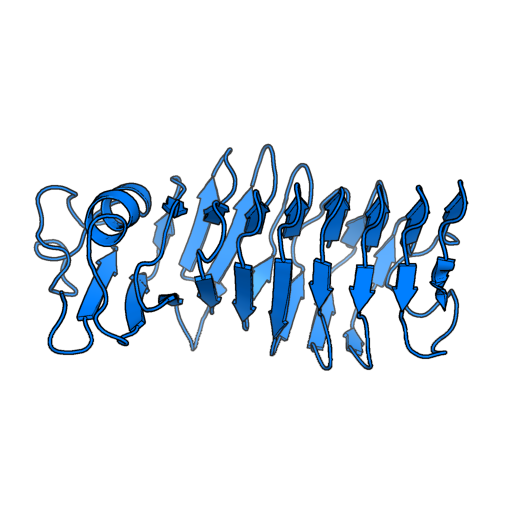. GLY A 1 194 ? 17.074 0.254 -5.117 1.00 98.25 194 GLY A O 1
ATOM 1388 N N . SER A 1 195 ? 19.019 1.054 -5.902 1.00 97.69 195 SER A N 1
ATOM 1389 C CA . SER A 1 195 ? 19.841 0.767 -4.712 1.00 97.69 195 SER A CA 1
ATOM 1390 C C . SER A 1 195 ? 19.682 -0.649 -4.138 1.00 97.69 195 SER A C 1
ATOM 1392 O O . SER A 1 195 ? 19.177 -0.819 -3.033 1.00 97.69 195 SER A O 1
ATOM 1394 N N . LEU A 1 196 ? 20.146 -1.684 -4.841 1.00 98.06 196 LEU A N 1
ATOM 1395 C CA . LEU A 1 196 ? 20.073 -3.082 -4.382 1.00 98.06 196 LEU A CA 1
ATOM 1396 C C . LEU A 1 196 ? 18.636 -3.543 -4.072 1.00 98.06 196 LEU A C 1
ATOM 1398 O O . LEU A 1 196 ? 18.410 -4.287 -3.116 1.00 98.06 196 LEU A O 1
ATOM 1402 N N . SER A 1 197 ? 17.656 -3.075 -4.844 1.00 98.75 197 SER A N 1
ATOM 1403 C CA . SER A 1 197 ? 16.268 -3.516 -4.707 1.00 98.75 197 SER A CA 1
ATOM 1404 C C . SER A 1 197 ? 16.001 -4.803 -5.478 1.00 98.75 197 SER A C 1
ATOM 1406 O O . SER A 1 197 ? 16.633 -5.082 -6.498 1.00 98.75 197 SER A O 1
ATOM 1408 N N . TYR A 1 198 ? 15.002 -5.559 -5.031 1.00 98.75 198 TYR A N 1
ATOM 1409 C CA . TYR A 1 198 ? 14.519 -6.738 -5.741 1.00 98.75 198 TYR A CA 1
ATOM 1410 C C . TYR A 1 198 ? 12.998 -6.705 -5.889 1.00 98.75 198 TYR A C 1
ATOM 1412 O O . TYR A 1 198 ? 12.267 -6.671 -4.900 1.00 98.75 198 TYR A O 1
ATOM 1420 N N . ALA A 1 199 ? 12.521 -6.734 -7.132 1.00 98.81 199 ALA A N 1
ATOM 1421 C CA . ALA A 1 199 ? 11.110 -6.882 -7.453 1.00 98.81 199 ALA A CA 1
ATOM 1422 C C . ALA A 1 199 ? 10.858 -8.273 -8.034 1.00 98.81 199 ALA A C 1
ATOM 1424 O O . ALA A 1 199 ? 11.344 -8.602 -9.115 1.00 98.81 199 ALA A O 1
ATOM 1425 N N . ARG A 1 200 ? 10.059 -9.077 -7.340 1.00 98.69 200 ARG A N 1
ATOM 1426 C CA . ARG A 1 200 ? 9.566 -10.369 -7.806 1.00 98.69 200 ARG A CA 1
ATOM 1427 C C . ARG A 1 200 ? 8.180 -10.196 -8.418 1.00 98.69 200 ARG A C 1
ATOM 1429 O O . ARG A 1 200 ? 7.206 -9.888 -7.732 1.00 98.69 200 ARG A O 1
ATOM 1436 N N . VAL A 1 201 ? 8.093 -10.393 -9.725 1.00 98.44 201 VAL A N 1
ATOM 1437 C CA . VAL A 1 201 ? 6.909 -10.097 -10.536 1.00 98.44 201 VAL A CA 1
ATOM 1438 C C . VAL A 1 201 ? 6.536 -11.336 -11.349 1.00 98.44 201 VAL A C 1
ATOM 1440 O O . VAL A 1 201 ? 6.582 -11.360 -12.575 1.00 98.44 201 VAL A O 1
ATOM 1443 N N . VAL A 1 202 ? 6.205 -12.415 -10.639 1.00 97.06 202 VAL A N 1
ATOM 1444 C CA . VAL A 1 202 ? 6.005 -13.741 -11.236 1.00 97.06 202 VAL A CA 1
ATOM 1445 C C . VAL A 1 202 ? 4.524 -13.985 -11.519 1.00 97.06 202 VAL A C 1
ATOM 1447 O O . VAL A 1 202 ? 3.718 -14.115 -10.600 1.00 97.06 202 VAL A O 1
ATOM 1450 N N . LEU A 1 203 ? 4.171 -14.082 -12.802 1.00 95.81 203 LEU A N 1
ATOM 1451 C CA . LEU A 1 203 ? 2.813 -14.389 -13.271 1.00 95.81 203 LEU A CA 1
ATOM 1452 C C . LEU A 1 203 ? 1.679 -13.446 -12.784 1.00 95.81 203 LEU A C 1
ATOM 1454 O O . LEU A 1 203 ? 0.560 -13.934 -12.606 1.00 95.81 203 LEU A O 1
ATOM 1458 N N . PRO A 1 204 ? 1.872 -12.126 -12.567 1.00 97.88 204 PRO A N 1
ATOM 1459 C CA . PRO A 1 204 ? 0.717 -11.239 -12.471 1.00 97.88 204 PRO A CA 1
ATOM 1460 C C . PRO A 1 204 ? 0.011 -11.115 -13.828 1.00 97.88 204 PRO A C 1
ATOM 1462 O O . PRO A 1 204 ? 0.615 -11.293 -14.888 1.00 97.88 204 PRO A O 1
ATOM 1465 N N . THR A 1 205 ? -1.265 -10.742 -13.803 1.00 98.44 205 THR A N 1
ATOM 1466 C CA . THR A 1 205 ? -2.023 -10.387 -15.011 1.00 98.44 205 THR A CA 1
ATOM 1467 C C . THR A 1 205 ? -2.346 -8.903 -15.005 1.00 98.44 205 THR A C 1
ATOM 1469 O O . THR A 1 205 ? -2.748 -8.382 -13.968 1.00 98.44 205 THR A O 1
ATOM 1472 N N . PHE A 1 206 ? -2.252 -8.241 -16.158 1.00 98.31 206 PHE A N 1
ATOM 1473 C CA . PHE A 1 206 ? -2.612 -6.832 -16.313 1.00 98.31 206 PHE A CA 1
ATOM 1474 C C . PHE A 1 206 ? -3.753 -6.683 -17.318 1.00 98.31 206 PHE A C 1
ATOM 1476 O O . PHE A 1 206 ? -3.630 -7.096 -18.469 1.00 98.31 206 PHE A O 1
ATOM 1483 N N . THR A 1 207 ? -4.850 -6.054 -16.906 1.00 98.06 207 THR A N 1
ATOM 1484 C CA . THR A 1 207 ? -5.933 -5.636 -17.808 1.00 98.06 207 THR A CA 1
ATOM 1485 C C . THR A 1 207 ? -6.016 -4.117 -17.857 1.00 98.06 207 THR A C 1
ATOM 1487 O O . THR A 1 207 ? -5.977 -3.476 -16.808 1.00 98.06 207 THR A O 1
ATOM 1490 N N . GLY A 1 208 ? -6.176 -3.547 -19.051 1.00 96.81 208 GLY A N 1
ATOM 1491 C CA . GLY A 1 208 ? -6.168 -2.099 -19.278 1.00 96.81 208 GLY A CA 1
ATOM 1492 C C . GLY A 1 208 ? -4.852 -1.600 -19.878 1.00 96.81 208 GLY A C 1
ATOM 1493 O O . GLY A 1 208 ? -4.001 -2.389 -20.281 1.00 96.81 208 GLY A O 1
ATOM 1494 N N . SER A 1 209 ? -4.695 -0.279 -19.968 1.00 93.56 209 SER A N 1
ATOM 1495 C CA . SER A 1 209 ? -3.549 0.363 -20.628 1.00 93.56 209 SER A CA 1
ATOM 1496 C C . SER A 1 209 ? -2.880 1.403 -19.736 1.00 93.56 209 SER A C 1
ATOM 1498 O O . SER A 1 209 ? -3.560 2.109 -18.987 1.00 93.56 209 SER A O 1
ATOM 1500 N N . ALA A 1 210 ? -1.564 1.561 -19.883 1.00 97.44 210 ALA A N 1
ATOM 1501 C CA . ALA A 1 210 ? -0.806 2.616 -19.224 1.00 97.44 210 ALA A CA 1
ATOM 1502 C C . ALA A 1 210 ? 0.164 3.329 -20.175 1.00 97.44 210 ALA A C 1
ATOM 1504 O O . ALA A 1 210 ? 0.668 2.737 -21.130 1.00 97.44 210 ALA A O 1
ATOM 1505 N N . THR A 1 211 ? 0.459 4.591 -19.872 1.00 98.25 211 THR A N 1
ATOM 1506 C CA . THR A 1 211 ? 1.514 5.395 -20.497 1.00 98.25 211 THR A CA 1
ATOM 1507 C C . THR A 1 211 ? 2.697 5.571 -19.550 1.00 98.25 211 THR A C 1
ATOM 1509 O O . THR A 1 211 ? 2.518 5.591 -18.333 1.00 98.25 211 THR A O 1
ATOM 1512 N N . GLY A 1 212 ? 3.892 5.752 -20.108 1.00 98.00 212 GLY A N 1
ATOM 1513 C CA . GLY A 1 212 ? 5.145 5.862 -19.361 1.00 98.00 212 GLY A CA 1
ATOM 1514 C C . GLY A 1 212 ? 6.072 4.666 -19.577 1.00 98.00 212 GLY A C 1
ATOM 1515 O O . GLY A 1 212 ? 5.741 3.728 -20.312 1.00 98.00 212 GLY A O 1
ATOM 1516 N N . SER A 1 213 ? 7.252 4.730 -18.956 1.00 98.19 213 SER A N 1
ATOM 1517 C CA . SER A 1 213 ? 8.232 3.639 -18.984 1.00 98.19 213 SER A CA 1
ATOM 1518 C C . SER A 1 213 ? 7.690 2.406 -18.258 1.00 98.19 213 SER A C 1
ATOM 1520 O O . SER A 1 213 ? 7.064 2.513 -17.203 1.00 98.19 213 SER A O 1
ATOM 1522 N N . ARG A 1 214 ? 7.942 1.216 -18.805 1.00 98.44 214 ARG A N 1
ATOM 1523 C CA . ARG A 1 214 ? 7.524 -0.053 -18.182 1.00 98.44 214 ARG A CA 1
ATOM 1524 C C . ARG A 1 214 ? 8.285 -0.346 -16.897 1.00 98.44 214 ARG A C 1
ATOM 1526 O O . ARG A 1 214 ? 7.719 -0.843 -15.929 1.00 98.44 214 ARG A O 1
ATOM 1533 N N . PHE A 1 215 ? 9.570 -0.023 -16.881 1.00 98.75 215 PHE A N 1
ATOM 1534 C CA . PHE A 1 215 ? 10.411 -0.207 -15.712 1.00 98.75 215 PHE A CA 1
ATOM 1535 C C . PHE A 1 215 ? 11.626 0.708 -15.746 1.00 98.75 215 PHE A C 1
ATOM 1537 O O . PHE A 1 215 ? 12.103 1.103 -16.810 1.00 98.75 215 PHE A O 1
ATOM 1544 N N . THR A 1 216 ? 12.169 0.955 -14.564 1.00 98.56 216 THR A N 1
ATOM 1545 C CA . THR A 1 216 ? 13.540 1.419 -14.384 1.00 98.56 216 THR A CA 1
ATOM 1546 C C . THR A 1 216 ? 14.214 0.495 -13.386 1.00 98.56 216 THR A C 1
ATOM 1548 O O . THR A 1 216 ? 13.691 0.290 -12.293 1.00 98.56 216 THR A O 1
ATOM 1551 N N . THR A 1 217 ? 15.369 -0.052 -13.747 1.00 98.44 217 THR A N 1
ATOM 1552 C CA . THR A 1 217 ? 16.214 -0.850 -12.854 1.00 98.44 217 THR A CA 1
ATOM 1553 C C . THR A 1 217 ? 17.612 -0.241 -12.807 1.00 98.44 217 THR A C 1
ATOM 1555 O O . THR A 1 217 ? 18.235 -0.002 -13.846 1.00 98.44 217 THR A O 1
ATOM 1558 N N . ALA A 1 218 ? 18.081 0.090 -11.604 1.00 98.25 218 ALA A N 1
ATOM 1559 C CA . ALA A 1 218 ? 19.355 0.761 -11.388 1.00 98.25 218 ALA A CA 1
ATOM 1560 C C . ALA A 1 218 ? 20.020 0.391 -10.057 1.00 98.25 218 ALA A C 1
ATOM 1562 O O . ALA A 1 218 ? 19.376 -0.084 -9.123 1.00 98.25 218 ALA A O 1
ATOM 1563 N N . GLY A 1 219 ? 21.327 0.642 -9.956 1.00 97.81 219 GLY A N 1
ATOM 1564 C CA . GLY A 1 219 ? 22.083 0.479 -8.713 1.00 97.81 219 GLY A CA 1
ATOM 1565 C C . GLY A 1 219 ? 22.127 -0.974 -8.251 1.00 97.81 219 GLY A C 1
ATOM 1566 O O . GLY A 1 219 ? 21.805 -1.252 -7.099 1.00 97.81 219 GLY A O 1
ATOM 1567 N N . ASN A 1 220 ? 22.480 -1.886 -9.160 1.00 98.25 220 ASN A N 1
ATOM 1568 C CA . ASN A 1 220 ? 22.541 -3.333 -8.926 1.00 98.25 220 ASN A CA 1
ATOM 1569 C C . ASN A 1 220 ? 21.209 -3.946 -8.444 1.00 98.25 220 ASN A C 1
ATOM 1571 O O . ASN A 1 220 ? 21.203 -4.936 -7.713 1.00 98.25 220 ASN A O 1
ATOM 1575 N N . SER A 1 221 ? 20.083 -3.332 -8.813 1.00 98.69 221 SER A N 1
ATOM 1576 C CA . SER A 1 221 ? 18.746 -3.860 -8.528 1.00 98.69 221 SER A CA 1
ATOM 1577 C C . SER A 1 221 ? 18.321 -4.892 -9.571 1.00 98.69 221 SER A C 1
ATOM 1579 O O . SER A 1 221 ? 18.848 -4.921 -10.681 1.00 98.69 221 SER A O 1
ATOM 1581 N N . MET A 1 222 ? 17.327 -5.714 -9.244 1.00 98.44 222 MET A N 1
ATOM 1582 C CA . MET A 1 222 ? 16.754 -6.683 -10.177 1.00 98.44 222 MET A CA 1
ATOM 1583 C C . MET A 1 222 ? 15.229 -6.634 -10.159 1.00 98.44 222 MET A C 1
ATOM 1585 O O . MET A 1 222 ? 14.603 -6.666 -9.100 1.00 98.44 222 MET A O 1
ATOM 1589 N N . ILE A 1 223 ? 14.632 -6.616 -11.349 1.00 98.81 223 ILE A N 1
ATOM 1590 C CA . ILE A 1 223 ? 13.207 -6.886 -11.548 1.00 98.81 223 ILE A CA 1
ATOM 1591 C C . ILE A 1 223 ? 13.088 -8.235 -12.259 1.00 98.81 223 ILE A C 1
ATOM 1593 O O . ILE A 1 223 ? 13.498 -8.373 -13.406 1.00 98.81 223 ILE A O 1
ATOM 1597 N N . ASN A 1 224 ? 12.555 -9.231 -11.559 1.00 98.50 224 ASN A N 1
ATOM 1598 C CA . ASN A 1 224 ? 12.378 -10.588 -12.057 1.00 98.50 224 ASN A CA 1
ATOM 1599 C C . ASN A 1 224 ? 10.923 -10.804 -12.498 1.00 98.50 224 ASN A C 1
ATOM 1601 O O . ASN A 1 224 ? 10.035 -10.960 -11.656 1.00 98.50 224 ASN A O 1
ATOM 1605 N N . VAL A 1 225 ? 10.697 -10.820 -13.807 1.00 98.12 225 VAL A N 1
ATOM 1606 C CA . VAL A 1 225 ? 9.428 -11.109 -14.488 1.00 98.12 225 VAL A CA 1
ATOM 1607 C C . VAL A 1 225 ? 9.337 -12.550 -14.999 1.00 98.12 225 VAL A C 1
ATOM 1609 O O . VAL A 1 225 ? 8.404 -12.891 -15.726 1.00 98.12 225 VAL A O 1
ATOM 1612 N N . ASN A 1 226 ? 10.283 -13.413 -14.618 1.00 96.31 226 ASN A N 1
ATOM 1613 C CA . ASN A 1 226 ? 10.293 -14.838 -14.946 1.00 96.31 226 ASN A CA 1
ATOM 1614 C C . ASN A 1 226 ? 10.235 -15.109 -16.463 1.00 96.31 226 ASN A C 1
ATOM 1616 O O . ASN A 1 226 ? 9.465 -15.955 -16.923 1.00 96.31 226 ASN A O 1
ATOM 1620 N N . GLY A 1 227 ? 11.020 -14.366 -17.252 1.00 94.31 227 GLY A N 1
ATOM 1621 C CA . GLY A 1 227 ? 11.146 -14.568 -18.696 1.00 94.31 227 GLY A CA 1
ATOM 1622 C C . GLY A 1 227 ? 9.990 -14.019 -19.535 1.00 94.31 227 GLY A C 1
ATOM 1623 O O . GLY A 1 227 ? 9.937 -14.287 -20.733 1.00 94.31 227 GLY A O 1
ATOM 1624 N N . ALA A 1 228 ? 9.071 -13.240 -18.953 1.00 95.50 228 ALA A N 1
ATOM 1625 C CA . ALA A 1 228 ? 7.921 -12.678 -19.670 1.00 95.50 228 ALA A CA 1
ATOM 1626 C C . ALA A 1 228 ? 8.281 -11.566 -20.687 1.00 95.50 228 ALA A C 1
ATOM 1628 O O . ALA A 1 228 ? 7.435 -11.155 -21.483 1.00 95.50 228 ALA A O 1
ATOM 1629 N N . GLY A 1 229 ? 9.533 -11.096 -20.685 1.00 95.50 229 GLY A N 1
ATOM 1630 C CA . GLY A 1 229 ? 10.069 -10.124 -21.640 1.00 95.50 229 GLY A CA 1
ATOM 1631 C C . GLY A 1 229 ? 9.839 -8.653 -21.268 1.00 95.50 229 GLY A C 1
ATOM 1632 O O . GLY A 1 229 ? 9.081 -8.305 -20.359 1.00 95.50 229 GLY A O 1
ATOM 1633 N N . ASP A 1 230 ? 10.517 -7.756 -21.988 1.00 94.69 230 ASP A N 1
ATOM 1634 C CA . ASP A 1 230 ? 10.583 -6.313 -21.685 1.00 94.69 230 ASP A CA 1
ATOM 1635 C C . ASP A 1 230 ? 9.245 -5.579 -21.823 1.00 94.69 230 ASP A C 1
ATOM 1637 O O . ASP A 1 230 ? 9.058 -4.510 -21.243 1.00 94.69 230 ASP A O 1
ATOM 1641 N N . SER A 1 231 ? 8.306 -6.135 -22.591 1.00 95.88 231 SER A N 1
ATOM 1642 C CA . SER A 1 231 ? 6.982 -5.547 -22.799 1.00 95.88 231 SER A CA 1
ATOM 1643 C C . SER A 1 231 ? 5.943 -5.963 -21.757 1.00 95.88 231 SER A C 1
ATOM 1645 O O . SER A 1 231 ? 4.805 -5.514 -21.858 1.00 95.88 231 SER A O 1
ATOM 1647 N N . PHE A 1 232 ? 6.306 -6.831 -20.805 1.00 97.56 232 PHE A N 1
ATOM 1648 C CA . PHE A 1 232 ? 5.362 -7.471 -19.887 1.00 97.56 232 PHE A CA 1
ATOM 1649 C C . PHE A 1 232 ? 4.661 -6.492 -18.937 1.00 97.56 232 PHE A C 1
ATOM 1651 O O . PHE A 1 232 ? 3.450 -6.581 -18.746 1.00 97.56 232 PHE A O 1
ATOM 1658 N N . LEU A 1 233 ? 5.405 -5.550 -18.349 1.00 98.25 233 LEU A N 1
ATOM 1659 C CA . LEU A 1 233 ? 4.828 -4.567 -17.430 1.00 98.25 233 LEU A CA 1
ATOM 1660 C C . LEU A 1 233 ? 4.032 -3.481 -18.180 1.00 98.25 233 LEU A C 1
ATOM 1662 O O . LEU A 1 233 ? 4.395 -3.124 -19.306 1.00 98.25 233 LEU A O 1
ATOM 1666 N N . PRO A 1 234 ? 2.985 -2.899 -17.561 1.00 98.00 234 PRO A N 1
ATOM 1667 C CA . PRO A 1 234 ? 2.229 -1.792 -18.139 1.00 98.00 234 PRO A CA 1
ATOM 1668 C C . PRO A 1 234 ? 3.103 -0.590 -18.518 1.00 98.00 234 PRO A C 1
ATOM 1670 O O . PRO A 1 234 ? 3.964 -0.162 -17.755 1.00 98.00 234 PRO A O 1
ATOM 1673 N N . GLY A 1 235 ? 2.833 -0.003 -19.683 1.00 97.94 235 GLY A N 1
ATOM 1674 C CA . GLY A 1 235 ? 3.525 1.182 -20.189 1.00 97.94 235 GLY A CA 1
ATOM 1675 C C . GLY A 1 235 ? 3.600 1.183 -21.714 1.00 97.94 235 GLY A C 1
ATOM 1676 O O . GLY A 1 235 ? 3.471 0.139 -22.359 1.00 97.94 235 GLY A O 1
ATOM 1677 N N . ASN A 1 236 ? 3.820 2.359 -22.298 1.00 97.19 236 ASN A N 1
ATOM 1678 C CA . ASN A 1 236 ? 3.952 2.535 -23.747 1.00 97.19 236 ASN A CA 1
ATOM 1679 C C . ASN A 1 236 ? 5.380 2.893 -24.191 1.00 97.19 236 ASN A C 1
ATOM 1681 O O . ASN A 1 236 ? 5.653 2.880 -25.388 1.00 97.19 236 ASN A O 1
ATOM 1685 N N . ALA A 1 237 ? 6.293 3.165 -23.258 1.00 98.06 237 ALA A N 1
ATOM 1686 C CA . ALA A 1 237 ? 7.708 3.391 -23.536 1.00 98.06 237 ALA A CA 1
ATOM 1687 C C . ALA A 1 237 ? 8.561 2.177 -23.129 1.00 98.06 237 ALA A C 1
ATOM 1689 O O . ALA A 1 237 ? 8.163 1.359 -22.295 1.00 98.06 237 ALA A O 1
ATOM 1690 N N . ALA A 1 238 ? 9.732 2.026 -23.749 1.00 97.81 238 ALA A N 1
ATOM 1691 C CA . ALA A 1 238 ? 10.701 0.999 -23.364 1.00 97.81 238 ALA A CA 1
ATOM 1692 C C . ALA A 1 238 ? 11.186 1.211 -21.918 1.00 97.81 238 ALA A C 1
ATOM 1694 O O . ALA A 1 238 ? 11.218 2.344 -21.441 1.00 97.81 238 ALA A O 1
ATOM 1695 N N . GLY A 1 239 ? 11.538 0.120 -21.232 1.00 98.12 239 GLY A N 1
ATOM 1696 C CA . GLY A 1 239 ? 12.146 0.192 -19.905 1.00 98.12 239 GLY A CA 1
ATOM 1697 C C . GLY A 1 239 ? 13.626 0.580 -19.953 1.00 98.12 239 GLY A C 1
ATOM 1698 O O . GLY A 1 239 ? 14.285 0.439 -20.985 1.00 98.12 239 GLY A O 1
ATOM 1699 N N . THR A 1 240 ? 14.152 1.037 -18.818 1.00 98.25 240 THR A N 1
ATOM 1700 C CA . THR A 1 240 ? 15.542 1.486 -18.668 1.00 98.25 240 THR A CA 1
ATOM 1701 C C . THR A 1 240 ? 16.312 0.569 -17.724 1.00 98.25 240 THR A C 1
ATOM 1703 O O . THR A 1 240 ? 15.862 0.289 -16.612 1.00 98.25 240 THR A O 1
ATOM 1706 N N . ARG A 1 241 ? 17.512 0.162 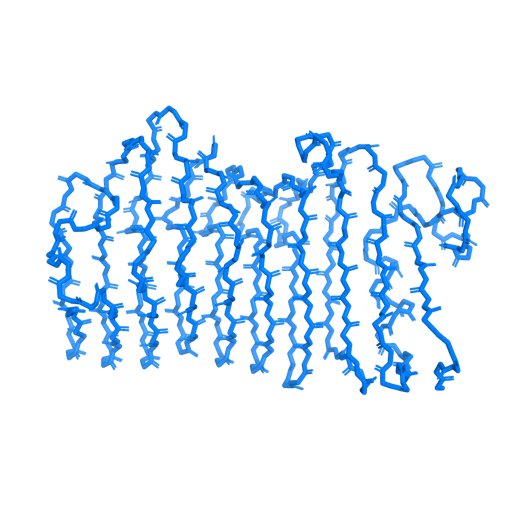-18.146 1.00 98.00 241 ARG A N 1
ATOM 1707 C CA . ARG A 1 241 ? 18.521 -0.518 -17.322 1.00 98.00 241 ARG A CA 1
ATOM 1708 C C . ARG A 1 241 ? 19.724 0.409 -17.167 1.00 98.00 241 ARG A C 1
ATOM 1710 O O . ARG A 1 241 ? 20.207 0.941 -18.164 1.00 98.00 241 ARG A O 1
ATOM 1717 N N . ALA A 1 242 ? 20.198 0.629 -15.946 1.00 96.88 242 ALA A N 1
ATOM 1718 C CA . ALA A 1 242 ? 21.356 1.482 -15.671 1.00 96.88 242 ALA A CA 1
ATOM 1719 C C . ALA A 1 242 ? 22.174 0.933 -14.498 1.00 96.88 242 ALA A C 1
ATOM 1721 O O . ALA A 1 242 ? 21.643 0.210 -13.669 1.00 96.88 242 ALA A O 1
ATOM 1722 N N . SER A 1 243 ? 23.456 1.293 -14.390 1.00 96.38 243 SER A N 1
ATOM 1723 C CA . SER A 1 243 ? 24.280 1.039 -13.191 1.00 96.38 243 SER A CA 1
ATOM 1724 C C . SER A 1 243 ? 24.144 -0.384 -12.614 1.00 96.38 243 SER A C 1
ATOM 1726 O O . SER A 1 243 ? 23.826 -0.542 -11.435 1.00 96.38 243 SER A O 1
ATOM 1728 N N . GLY A 1 244 ? 24.295 -1.406 -13.467 1.00 97.00 244 GLY A N 1
ATOM 1729 C CA . GLY A 1 244 ? 24.196 -2.824 -13.087 1.00 97.00 244 GLY A CA 1
ATOM 1730 C C . GLY A 1 244 ? 22.782 -3.335 -12.781 1.00 97.00 244 GLY A C 1
ATOM 1731 O O . GLY A 1 244 ? 22.638 -4.427 -12.245 1.00 97.00 244 GLY A O 1
ATOM 1732 N N . GLY A 1 245 ? 21.742 -2.546 -13.059 1.00 97.94 245 GLY A N 1
ATOM 1733 C CA . GLY A 1 245 ? 20.353 -2.957 -12.896 1.00 97.94 245 GLY A CA 1
ATOM 1734 C C . GLY A 1 245 ? 19.923 -3.976 -13.950 1.00 97.94 245 GLY A C 1
ATOM 1735 O O . GLY A 1 245 ? 20.127 -3.765 -15.145 1.00 97.94 245 GLY A O 1
ATOM 1736 N N . GLU A 1 246 ? 19.266 -5.040 -13.500 1.00 97.94 246 GLU A N 1
ATOM 1737 C CA . GLU A 1 246 ? 18.808 -6.150 -14.333 1.00 97.94 246 GLU A CA 1
ATOM 1738 C C . GLU A 1 246 ? 17.279 -6.217 -14.416 1.00 97.94 246 GLU A C 1
ATOM 1740 O O . GLU A 1 246 ? 16.556 -5.831 -13.488 1.00 97.94 246 GLU A O 1
ATOM 1745 N N . TYR A 1 247 ? 16.791 -6.720 -15.549 1.00 98.12 247 TYR A N 1
ATOM 1746 C CA . TYR A 1 247 ? 15.386 -7.056 -15.783 1.00 98.12 247 TYR A CA 1
ATOM 1747 C C . TYR A 1 247 ? 15.338 -8.342 -16.606 1.00 98.12 247 TYR A C 1
ATOM 1749 O O . TYR A 1 247 ? 15.868 -8.345 -17.725 1.00 98.12 247 TYR A O 1
ATOM 1757 N N . ALA A 1 248 ? 14.729 -9.394 -16.053 1.00 94.44 248 ALA A N 1
ATOM 1758 C CA . ALA A 1 248 ? 14.732 -10.752 -16.604 1.00 94.44 248 ALA A CA 1
ATOM 1759 C C . ALA A 1 248 ? 13.438 -11.507 -16.289 1.00 94.44 248 ALA A C 1
ATOM 1761 O O . ALA A 1 248 ? 12.945 -11.359 -15.155 1.00 94.44 248 ALA A O 1
#

Foldseek 3Di:
DDPDEAEFEEECLADLPAPRRDNDNRHHHDAPQSVLVVQQVDQQCQYEYEYEYEFDEHADAHEHAEHHNYAYEYEYDPVAQDRAEDEYQDARYEYHAAHHHYEYESHEAEHPHAEPYEFAHNGEYEYEHYEYAAYAAEPYEFEHNGEYEYDEEYEYPYEYLENYAYANGEYEQAQYEYEYPDEYENANENEEYEAQYEYHQEDYDYDDAYAYENYEFANLYEYEHPPPDQPRGHHDDTYYYYHNGYYD

Secondary structure (DSSP, 8-state):
--SS-EEEEE-TT--TTS-S-SSSTTTSBS-HHHHHHHHTT-B-TTPEEEEEEPSEEE---EEE---BTSEEEEE--SS-GGGEEEEESS-SEEEESTT-EEEEES-EEEESSS-SEEEETT-EEEEEEEEEEEESSEEEEEETT-EEEEEEEEEE-S--SEEEEEES-EEE-TT-EEEEEEEEEESS-SEEEESS-EEE--S-EEEEEEEEBSEEE-SS-EEE-TT--TTSSS-SB--EE-TT-EE-

pLDDT: mean 98.01, std 1.36, range [86.81, 98.94]

Radius of gyration: 17.76 Å; chains: 1; bounding box: 45×29×50 Å

Organism: NCBI:txid180282

InterPro domains:
  IPR011050 Pectin lyase fold/virulence factor [SSF51126] (3-225)
  IPR012334 Pectin lyase fold [G3DSA:2.160.20.10] (1-229)

Sequence (248 aa):
MLTAARTYYVRTDGSDSNTGLSNTAGGAFKTLQRVAEIVVPIDFGGYTITVQLADGTYTDSAVFTKTLNGRVSIVGNASSPSNVVISTSASCITSSGAGTDVTVSKCQLQSSSVSALVATNGAYITGTDNIYGVCAFAHVAALLRGQVVITGTAQIIGNAPSFANLDNGFLDTTLVAFTLTGSRSFAAAFIYAGSLSYARVVLPTFTGSATGSRFTTAGNSMINVNGAGDSFLPGNAAGTRASGGEYA